Protein AF-A0A0Q4S4M6-F1 (afdb_monomer_lite)

Foldseek 3Di:
DDDDDDDDDDDDDDDDDDDDDDDDDDDDDPPDPDPDPPPPPQPDQDDQPLAADPVNLVCCVVQADDDDDDPPDDDDPPDDALDQAEDPAFDADPVRFFKKKWAFDQVSLCVRCVVSCVVRVHPAASQSSVSSNLNNVLRWRWDCVQDDNRGRITMIGDHPVSSSVCSVPVVGTPIYGHHDADLLDGPDDDPPDDGDPVSPPDD

Radius of gyration: 27.26 Å; chains: 1; bounding box: 54×72×92 Å

Structure (mmCIF, N/CA/C/O backbone):
data_AF-A0A0Q4S4M6-F1
#
_entry.id   AF-A0A0Q4S4M6-F1
#
loop_
_atom_site.group_PDB
_atom_site.id
_atom_site.type_symbol
_atom_site.label_atom_id
_atom_site.label_alt_id
_atom_site.label_comp_id
_atom_site.label_asym_id
_atom_site.label_entity_id
_atom_site.label_seq_id
_atom_site.pdbx_PDB_ins_code
_atom_site.Cartn_x
_atom_site.Cartn_y
_atom_si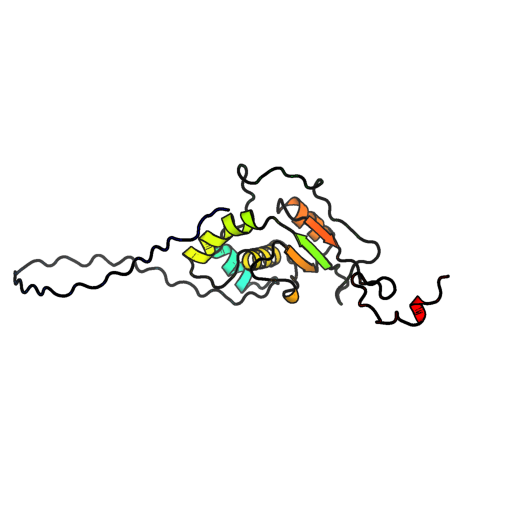te.Cartn_z
_atom_site.occupancy
_atom_site.B_iso_or_equiv
_atom_site.auth_seq_id
_atom_site.auth_comp_id
_atom_site.auth_asym_id
_atom_site.auth_atom_id
_atom_site.pdbx_PDB_model_num
ATOM 1 N N . MET A 1 1 ? -5.609 59.774 -14.014 1.00 37.16 1 MET A N 1
ATOM 2 C CA . MET A 1 1 ? -7.004 59.645 -13.548 1.00 37.16 1 MET A CA 1
ATOM 3 C C . MET A 1 1 ? -7.149 58.314 -12.835 1.00 37.16 1 MET A C 1
ATOM 5 O O . MET A 1 1 ? -6.805 57.323 -13.457 1.00 37.16 1 MET A O 1
ATOM 9 N N . LYS A 1 2 ? -7.667 58.364 -11.598 1.00 37.41 2 LYS A N 1
ATOM 10 C CA . L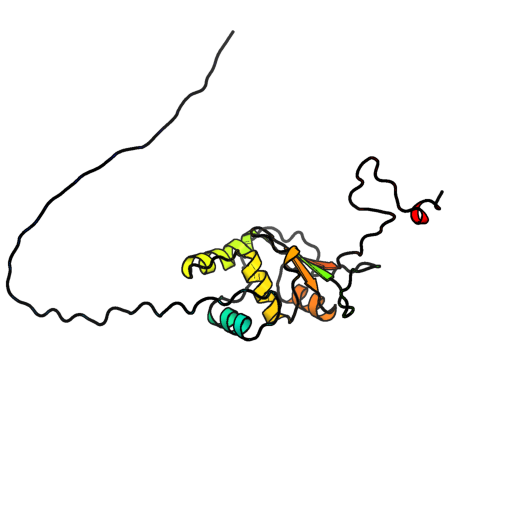YS A 1 2 ? -8.462 57.358 -10.864 1.00 37.41 2 LYS A CA 1
ATOM 11 C C . LYS A 1 2 ? -7.806 55.996 -10.552 1.00 37.41 2 LYS A C 1
ATOM 13 O O . LYS A 1 2 ? -7.411 55.286 -11.461 1.00 37.41 2 LYS A O 1
ATOM 18 N N . ASP A 1 3 ? -7.524 55.669 -9.281 1.00 39.97 3 ASP A N 1
ATOM 19 C CA . ASP A 1 3 ? -8.472 55.327 -8.180 1.00 39.97 3 ASP A CA 1
ATOM 20 C C . ASP A 1 3 ? -9.229 54.009 -8.483 1.00 39.97 3 ASP A C 1
ATOM 22 O O . ASP A 1 3 ? -9.703 53.857 -9.600 1.00 39.97 3 ASP A O 1
ATOM 26 N N . ASN A 1 4 ? -9.488 53.035 -7.596 1.00 37.34 4 ASN A N 1
ATOM 27 C CA . ASN A 1 4 ? -9.103 52.733 -6.200 1.00 37.34 4 ASN A CA 1
ATOM 28 C C . ASN A 1 4 ? -9.513 51.247 -5.906 1.00 37.34 4 ASN A C 1
ATOM 30 O O . ASN A 1 4 ? -10.211 50.664 -6.729 1.00 37.34 4 ASN A O 1
ATOM 34 N N . ILE A 1 5 ? -9.171 50.522 -4.824 1.00 45.53 5 ILE A N 1
ATOM 35 C CA . ILE A 1 5 ? -8.525 50.821 -3.526 1.00 45.53 5 ILE A CA 1
ATOM 36 C C . ILE A 1 5 ? -7.820 49.550 -2.955 1.00 45.53 5 ILE A C 1
ATOM 38 O O . ILE A 1 5 ? -7.957 48.460 -3.505 1.00 45.53 5 ILE A O 1
ATOM 42 N N . ARG A 1 6 ? -7.144 49.646 -1.796 1.00 43.62 6 ARG A N 1
ATOM 43 C CA . ARG A 1 6 ? -6.900 48.529 -0.842 1.00 43.62 6 ARG A CA 1
ATOM 44 C C . ARG A 1 6 ? -7.448 48.931 0.534 1.00 43.62 6 ARG A C 1
ATOM 46 O O . ARG A 1 6 ? -7.124 50.049 0.932 1.00 43.62 6 ARG A O 1
ATOM 53 N N . ARG A 1 7 ? -8.133 48.043 1.287 1.00 48.31 7 ARG A N 1
ATOM 54 C CA . ARG A 1 7 ? -8.136 47.962 2.782 1.00 48.31 7 ARG A CA 1
ATOM 55 C C . ARG A 1 7 ? -9.131 46.927 3.352 1.00 48.31 7 ARG A C 1
ATOM 57 O O . ARG A 1 7 ? -9.928 46.380 2.605 1.00 48.31 7 ARG A O 1
ATOM 64 N N . HIS A 1 8 ? -9.047 46.752 4.683 1.00 42.38 8 HIS A N 1
ATOM 65 C CA . HIS A 1 8 ? -9.795 45.847 5.583 1.00 42.38 8 HIS A CA 1
ATOM 66 C C . HIS A 1 8 ? -9.221 44.416 5.559 1.00 42.38 8 HIS A C 1
ATOM 68 O O . HIS A 1 8 ? -9.390 43.701 4.585 1.00 42.38 8 HIS A O 1
ATOM 74 N N . VAL A 1 9 ? -8.407 43.950 6.519 1.00 44.41 9 VAL A N 1
ATOM 75 C CA . VAL A 1 9 ? -8.274 44.239 7.968 1.00 44.41 9 VAL A CA 1
ATOM 76 C C . VAL A 1 9 ? -9.558 43.974 8.747 1.00 44.41 9 VAL A C 1
ATOM 78 O O . VAL A 1 9 ? -10.426 44.839 8.812 1.00 44.41 9 VAL A O 1
ATOM 81 N N . LEU A 1 10 ? -9.588 42.835 9.440 1.00 38.72 10 LEU A N 1
ATOM 82 C CA . LEU A 1 10 ? -10.216 42.736 10.751 1.00 38.72 10 LEU A CA 1
ATOM 83 C C . LEU A 1 10 ? -9.378 41.805 11.637 1.00 38.72 10 LEU A C 1
ATOM 85 O O . LEU A 1 10 ? -9.250 40.615 11.362 1.00 38.72 10 LEU A O 1
ATOM 89 N N . ALA A 1 11 ? -8.773 42.373 12.676 1.00 42.44 11 ALA A N 1
ATOM 90 C CA . ALA A 1 11 ? -8.242 41.610 13.796 1.00 42.44 11 ALA A CA 1
ATOM 91 C C . ALA A 1 11 ? -9.369 41.414 14.815 1.00 42.44 11 ALA A C 1
ATOM 93 O O . ALA A 1 11 ? -10.178 42.322 15.004 1.00 42.44 11 ALA A O 1
ATOM 94 N N . CYS A 1 12 ? -9.389 40.278 15.509 1.00 32.19 12 CYS A N 1
ATOM 95 C CA . CYS A 1 12 ? -10.232 40.104 16.685 1.00 32.19 12 CYS A CA 1
ATOM 96 C C . CYS A 1 12 ? -9.374 39.542 17.820 1.00 32.19 12 CYS A C 1
ATOM 98 O O . CYS A 1 12 ? -9.009 38.369 17.817 1.00 32.19 12 CYS A O 1
ATOM 100 N N . ALA A 1 13 ? -9.013 40.417 18.757 1.00 45.44 13 ALA A N 1
ATOM 101 C CA . ALA A 1 13 ? -8.285 40.084 19.970 1.00 45.44 13 ALA A CA 1
ATOM 102 C C . ALA A 1 13 ? -8.943 40.814 21.147 1.00 45.44 13 ALA A C 1
ATOM 104 O O . ALA A 1 13 ? -8.903 42.039 21.206 1.00 45.44 13 ALA A O 1
ATOM 105 N N . THR A 1 14 ? -9.529 40.048 22.066 1.00 47.06 14 THR A N 1
ATOM 106 C CA . THR A 1 14 ? -10.055 40.480 23.373 1.00 47.06 14 THR A CA 1
ATOM 107 C C . THR A 1 14 ? -10.089 39.227 24.262 1.00 47.06 14 THR A C 1
ATOM 109 O O . THR A 1 14 ? -10.807 38.280 23.968 1.00 47.06 14 THR A O 1
ATOM 112 N N . THR A 1 15 ? -9.115 39.000 25.147 1.00 43.09 15 THR A N 1
ATOM 113 C CA . THR A 1 15 ? -8.966 39.544 26.518 1.00 43.09 15 THR A CA 1
ATOM 114 C C . THR A 1 15 ? -10.008 39.070 27.538 1.00 43.09 15 THR A C 1
ATOM 116 O O . THR A 1 15 ? -11.119 39.583 27.583 1.00 43.09 15 THR A O 1
ATOM 119 N N . LEU A 1 16 ? -9.534 38.202 28.440 1.00 41.03 16 LEU A N 1
ATOM 120 C CA . LEU A 1 16 ? -9.519 38.407 29.897 1.00 41.03 16 LEU A CA 1
ATOM 121 C C . LEU A 1 16 ? -10.852 38.670 30.638 1.00 41.03 16 LEU A C 1
ATOM 123 O O . LEU A 1 16 ? -11.438 39.742 30.537 1.00 41.03 16 LEU A O 1
ATOM 127 N N . SER A 1 17 ? -11.203 37.770 31.563 1.00 44.03 17 SER A N 1
ATOM 128 C CA . SER A 1 17 ? -11.813 38.124 32.859 1.00 44.03 17 SER A CA 1
ATOM 129 C C . SER A 1 17 ? -11.520 37.053 33.916 1.00 44.03 17 SER A C 1
ATOM 131 O O . SER A 1 17 ? -11.164 35.923 33.585 1.00 44.03 17 SER A O 1
ATOM 133 N N . VAL A 1 18 ? -11.569 37.456 35.187 1.00 47.00 18 VAL A N 1
ATOM 134 C CA . VAL A 1 18 ? -10.888 36.819 36.325 1.00 47.00 18 VAL A CA 1
ATOM 135 C C . VAL A 1 18 ? -11.827 36.774 37.539 1.00 47.00 18 VAL A C 1
ATOM 137 O O . VAL A 1 18 ? -12.519 37.752 37.787 1.00 47.00 18 VAL A O 1
ATOM 140 N N . VAL A 1 19 ? -11.750 35.683 38.320 1.00 45.62 19 VAL A N 1
ATOM 141 C CA . VAL A 1 19 ? -12.270 35.512 39.701 1.00 45.62 19 VAL A CA 1
ATOM 142 C C . VAL A 1 19 ? -13.792 35.564 39.917 1.00 45.62 19 VAL A C 1
ATOM 144 O O . VAL A 1 19 ? -14.448 36.571 39.686 1.00 45.62 19 VAL A O 1
ATOM 147 N N . LEU A 1 20 ? -14.303 34.523 40.586 1.00 46.53 20 LEU A N 1
ATOM 148 C CA . LEU A 1 20 ? -15.084 34.701 41.817 1.00 46.53 20 LEU A CA 1
ATOM 149 C C . LEU A 1 20 ? -15.014 33.441 42.689 1.00 46.53 20 LEU A C 1
ATOM 151 O O . LEU A 1 20 ? -15.307 32.337 42.240 1.00 46.53 20 LEU A O 1
ATOM 155 N N . ALA A 1 21 ? -14.581 33.618 43.938 1.00 51.00 21 ALA A N 1
ATOM 156 C CA . ALA A 1 21 ? -14.594 32.571 44.951 1.00 51.00 21 ALA A CA 1
ATOM 157 C C . ALA A 1 21 ? -15.990 32.475 45.582 1.00 51.00 21 ALA A C 1
ATOM 159 O O . ALA A 1 21 ? -16.607 33.499 45.875 1.00 51.00 21 ALA A O 1
ATOM 160 N N . GLY A 1 22 ? -16.453 31.253 45.842 1.00 38.31 22 GLY A N 1
ATOM 161 C CA . GLY A 1 22 ? -17.685 30.986 46.577 1.00 38.31 22 GLY A CA 1
ATOM 162 C C . GLY A 1 22 ? -17.438 29.987 47.701 1.00 38.31 22 GLY A C 1
ATOM 163 O O . GLY A 1 22 ? -17.442 28.784 47.463 1.00 38.31 22 GLY A O 1
ATOM 164 N N . CYS A 1 23 ? -17.254 30.477 48.929 1.00 56.56 23 CYS A N 1
ATOM 165 C CA . CYS A 1 23 ? -17.456 29.643 50.112 1.00 56.56 23 CYS A CA 1
ATOM 166 C C . CYS A 1 23 ? -18.962 29.445 50.314 1.00 56.56 23 CYS A C 1
ATOM 168 O O . CYS A 1 23 ? -19.676 30.408 50.581 1.00 56.56 23 CYS A O 1
ATOM 170 N N . GLY A 1 24 ? -19.427 28.201 50.228 1.00 44.00 24 GLY A N 1
ATOM 171 C CA . GLY A 1 24 ? -20.792 27.807 50.566 1.00 44.00 24 GLY A CA 1
ATOM 172 C C . GLY A 1 24 ? -20.768 26.458 51.271 1.00 44.00 24 GLY A C 1
ATOM 173 O O . GLY A 1 24 ? -20.587 25.432 50.625 1.00 44.00 24 GLY A O 1
ATOM 174 N N . GLY A 1 25 ? -20.896 26.464 52.598 1.00 43.00 25 GLY A N 1
ATOM 175 C CA . GLY A 1 25 ? -21.020 25.238 53.385 1.00 43.00 25 GLY A CA 1
ATOM 176 C C . GLY A 1 25 ? -22.461 24.726 53.393 1.00 43.00 25 GLY A C 1
ATOM 177 O O . GLY A 1 25 ? -23.397 25.517 53.485 1.00 43.00 25 GLY A O 1
ATOM 178 N N . GLY A 1 26 ? -22.631 23.407 53.343 1.00 37.88 26 GLY A N 1
ATOM 179 C CA . GLY A 1 26 ? -23.921 22.730 53.458 1.00 37.88 26 GLY A CA 1
ATOM 180 C C . GLY A 1 26 ? -23.704 21.241 53.715 1.00 37.88 26 GLY A C 1
ATOM 181 O O . GLY A 1 26 ? -22.982 20.587 52.967 1.00 37.88 26 GLY A O 1
ATOM 182 N N . ASN A 1 27 ? -24.270 20.723 54.805 1.00 48.66 27 ASN A N 1
ATOM 183 C CA . ASN A 1 27 ? -24.095 19.329 55.216 1.00 48.66 27 ASN A CA 1
ATOM 184 C C . ASN A 1 27 ? -24.986 18.382 54.403 1.00 48.66 27 ASN A C 1
ATOM 186 O O . ASN A 1 27 ? -26.147 18.701 54.172 1.00 48.66 27 ASN A O 1
ATOM 190 N N . GLY A 1 28 ? -24.477 17.172 54.154 1.00 45.12 28 GLY A N 1
ATOM 191 C CA . GLY A 1 28 ? -25.290 15.984 53.880 1.00 45.12 28 GLY A CA 1
ATOM 192 C C . GLY A 1 28 ? -25.799 15.843 52.447 1.00 45.12 28 GLY A C 1
ATOM 193 O O . GLY A 1 28 ? -26.855 16.356 52.111 1.00 45.12 28 GLY A O 1
ATOM 194 N N . ASP A 1 29 ? -25.096 15.052 51.639 1.00 41.88 29 ASP A N 1
ATOM 195 C CA . ASP A 1 29 ? -25.584 13.702 51.326 1.00 41.88 29 ASP A CA 1
ATOM 196 C C . ASP A 1 29 ? -24.489 12.867 50.646 1.00 41.88 29 ASP A C 1
ATOM 198 O O . ASP A 1 29 ? -23.688 13.372 49.856 1.00 41.88 29 ASP A O 1
ATOM 202 N N . THR A 1 30 ? -24.433 11.570 50.955 1.00 48.75 30 THR A N 1
ATOM 203 C CA . THR A 1 30 ? -23.519 10.617 50.304 1.00 48.75 30 THR A CA 1
ATOM 204 C C . THR A 1 30 ? -24.017 10.266 48.902 1.00 48.75 30 THR A C 1
ATOM 206 O O . THR A 1 30 ? -24.566 9.188 48.670 1.00 48.75 30 THR A O 1
ATOM 209 N N . ALA A 1 31 ? -23.817 11.183 47.953 1.00 45.38 31 ALA A N 1
ATOM 210 C CA . ALA A 1 31 ? -23.994 10.910 46.533 1.00 45.38 31 ALA A CA 1
ATOM 211 C C . ALA A 1 31 ? -22.891 9.953 46.055 1.00 45.38 31 ALA A C 1
ATOM 213 O O . ALA A 1 31 ? -21.744 10.337 45.843 1.00 45.38 31 ALA A O 1
ATOM 214 N N . GLN A 1 32 ? -23.265 8.684 45.927 1.00 44.16 32 GLN A N 1
ATOM 215 C CA . GLN A 1 32 ? -22.419 7.588 45.475 1.00 44.16 32 GLN A CA 1
ATOM 216 C C . GLN A 1 32 ? -21.792 7.903 44.106 1.00 44.16 32 GLN A C 1
ATOM 218 O O . GLN A 1 32 ? -22.515 8.031 43.115 1.00 44.16 32 GLN A O 1
ATOM 223 N N . GLU A 1 33 ? -20.458 7.985 44.038 1.00 41.12 33 GLU A N 1
ATOM 224 C CA . GLU A 1 33 ? -19.724 7.989 42.768 1.00 41.12 33 GLU A CA 1
ATOM 225 C C . GLU A 1 33 ? -20.074 6.710 41.999 1.00 41.12 33 GLU A C 1
ATOM 227 O O . GLU A 1 33 ? -19.600 5.613 42.306 1.00 41.12 33 GLU A O 1
ATOM 232 N N . GLY A 1 34 ? -20.940 6.844 40.991 1.00 45.91 34 GLY A N 1
ATOM 233 C CA . GLY A 1 34 ? -21.095 5.813 39.977 1.00 45.91 34 GLY A CA 1
ATOM 234 C C . GLY A 1 34 ? -19.740 5.606 39.296 1.00 45.91 34 GLY A C 1
ATOM 235 O O . GLY A 1 34 ? -19.047 6.598 39.055 1.00 45.91 34 GLY A O 1
ATOM 236 N N . PRO A 1 35 ? -19.335 4.358 38.995 1.00 46.94 35 PRO A N 1
ATOM 237 C CA . PRO A 1 35 ? -18.031 4.097 38.408 1.00 46.94 35 PRO A CA 1
ATOM 238 C C . PRO A 1 35 ? -17.913 4.893 37.112 1.00 46.94 35 PRO A C 1
ATOM 240 O O . PRO A 1 35 ? -18.639 4.633 36.148 1.00 46.94 35 PRO A O 1
ATOM 243 N N . GLY A 1 36 ? -17.017 5.884 37.112 1.00 44.47 36 GLY A N 1
ATOM 244 C CA . GLY A 1 36 ? -16.720 6.663 35.922 1.00 44.47 36 GLY A CA 1
ATOM 245 C C . GLY A 1 36 ? -16.415 5.694 34.790 1.00 44.47 36 GLY A C 1
ATOM 246 O O . GLY A 1 36 ? -15.637 4.757 34.984 1.00 44.47 36 GLY A O 1
ATOM 247 N N . ALA A 1 37 ? -17.067 5.881 33.641 1.00 46.88 37 ALA A N 1
ATOM 248 C CA . ALA A 1 37 ? -16.853 5.046 32.471 1.00 46.88 37 ALA A CA 1
ATOM 249 C C . ALA A 1 37 ? -15.388 5.193 32.049 1.00 46.88 37 ALA A C 1
ATOM 251 O O . ALA A 1 37 ? -15.024 6.138 31.348 1.00 46.88 37 ALA A O 1
ATOM 252 N N . GLY A 1 38 ? -14.544 4.292 32.559 1.00 40.34 38 GLY A N 1
ATOM 253 C CA . GLY A 1 38 ? -13.114 4.317 32.331 1.00 40.34 38 GLY A CA 1
ATOM 254 C C . GLY A 1 38 ? -12.896 4.250 30.836 1.00 40.34 38 GLY A C 1
ATOM 255 O O . GLY A 1 38 ? -13.243 3.243 30.217 1.00 40.34 38 GLY A O 1
ATOM 256 N N . VAL A 1 39 ? -12.372 5.336 30.263 1.00 51.53 39 VAL A N 1
ATOM 257 C CA . VAL A 1 39 ? -11.995 5.372 28.851 1.00 51.53 39 VAL A CA 1
ATOM 258 C C . VAL A 1 39 ? -11.076 4.171 28.643 1.00 51.53 39 VAL A C 1
ATOM 260 O O . VAL A 1 39 ? -10.030 4.117 29.300 1.00 51.53 39 VAL A O 1
ATOM 263 N N . PRO A 1 40 ? -11.472 3.170 27.831 1.00 54.50 40 PRO A N 1
ATOM 264 C CA . PRO A 1 40 ? -10.689 1.955 27.704 1.00 54.50 40 PRO A CA 1
ATOM 265 C C . PRO A 1 40 ? -9.287 2.353 27.234 1.00 54.50 40 PRO A C 1
ATOM 267 O O . PRO A 1 40 ? -9.178 3.195 26.335 1.00 54.50 40 PRO A O 1
ATOM 270 N N . PRO A 1 41 ? -8.219 1.818 27.854 1.00 56.28 41 PRO A N 1
ATOM 271 C CA . PRO A 1 41 ? -6.865 2.244 27.544 1.00 56.28 41 PRO A CA 1
ATOM 272 C C . PRO A 1 41 ? -6.618 2.063 26.047 1.00 56.28 41 PRO A C 1
ATOM 274 O O . PRO A 1 41 ? -6.778 0.962 25.517 1.00 56.28 41 PRO A O 1
ATOM 277 N N . LEU A 1 42 ? -6.258 3.155 25.365 1.00 62.72 42 LEU A N 1
ATOM 278 C CA . LEU A 1 42 ? -5.910 3.114 23.950 1.00 62.72 42 LEU A CA 1
ATOM 279 C C . LEU A 1 42 ? -4.731 2.156 23.776 1.00 62.72 42 LEU A C 1
ATOM 281 O O . LEU A 1 42 ? -3.615 2.454 24.202 1.00 62.72 42 LEU A O 1
ATOM 285 N N . VAL A 1 43 ? -4.992 1.004 23.155 1.00 72.50 43 VAL A N 1
ATOM 286 C CA . VAL A 1 43 ? -3.948 0.051 22.777 1.00 72.50 43 VAL A CA 1
ATOM 287 C C . VAL A 1 43 ? -2.995 0.786 21.832 1.00 72.50 43 VAL A C 1
ATOM 289 O O . VAL A 1 43 ? -3.443 1.224 20.765 1.00 72.50 43 VAL A O 1
ATOM 292 N N . PRO A 1 44 ? -1.712 0.964 22.201 1.00 82.56 44 PRO A N 1
ATOM 293 C CA . PRO A 1 44 ? -0.792 1.769 21.415 1.00 82.56 44 PRO A CA 1
ATOM 294 C C . PRO A 1 44 ? -0.657 1.177 20.013 1.00 82.56 44 PRO A C 1
ATOM 296 O O . PRO A 1 44 ? -0.475 -0.031 19.848 1.00 82.56 44 PRO A O 1
ATOM 299 N N . MET A 1 45 ? -0.770 2.037 19.002 1.00 85.50 45 MET A N 1
ATOM 300 C CA . MET A 1 45 ? -0.637 1.625 17.612 1.00 85.50 45 MET A CA 1
ATOM 301 C C . MET A 1 45 ? 0.791 1.108 17.358 1.00 85.50 45 MET A C 1
ATOM 303 O O . MET A 1 45 ? 1.749 1.821 17.674 1.00 85.50 45 MET A O 1
ATOM 307 N N . PRO A 1 46 ? 0.967 -0.096 16.784 1.00 90.44 46 PRO A N 1
ATOM 308 C CA . PRO A 1 46 ? 2.284 -0.586 16.406 1.00 90.44 46 PRO A CA 1
ATOM 309 C C . PRO A 1 46 ? 2.857 0.245 15.250 1.00 90.44 46 PRO A C 1
ATOM 311 O O . PRO A 1 46 ? 2.122 0.827 14.448 1.00 90.44 46 PRO A O 1
ATOM 314 N N . ALA A 1 47 ? 4.185 0.290 15.142 1.00 91.12 47 ALA A N 1
ATOM 315 C CA . ALA A 1 47 ? 4.842 0.949 14.018 1.00 91.12 47 ALA A CA 1
ATOM 316 C C . ALA A 1 47 ? 4.431 0.283 12.693 1.00 91.12 47 ALA A C 1
ATOM 318 O O . ALA A 1 47 ? 4.457 -0.942 12.580 1.00 91.12 47 ALA A O 1
ATOM 319 N N . LEU A 1 48 ? 4.062 1.086 11.691 1.00 91.62 48 LEU A N 1
ATOM 320 C CA . LEU A 1 48 ? 3.693 0.563 10.376 1.00 91.62 48 LEU A CA 1
ATOM 321 C C . LEU A 1 48 ? 4.908 -0.044 9.671 1.00 91.62 48 LEU A C 1
ATOM 323 O O . LEU A 1 48 ? 5.950 0.599 9.546 1.00 91.62 48 LEU A O 1
ATOM 327 N N . THR A 1 49 ? 4.747 -1.275 9.192 1.00 93.25 49 THR A N 1
ATOM 328 C CA . THR A 1 49 ? 5.794 -2.065 8.526 1.00 93.25 49 THR A CA 1
ATOM 329 C C . THR A 1 49 ? 5.610 -2.140 7.014 1.00 93.25 49 THR A C 1
ATOM 331 O O . THR A 1 49 ? 6.501 -2.637 6.325 1.00 93.25 49 THR A O 1
ATOM 334 N N . TYR A 1 50 ? 4.462 -1.686 6.492 1.00 93.19 50 TYR A N 1
ATOM 335 C CA . TYR A 1 50 ? 4.127 -1.638 5.060 1.00 93.19 50 TYR A CA 1
ATOM 336 C C . TYR A 1 50 ? 4.289 -2.990 4.335 1.00 93.19 50 TYR A C 1
ATOM 338 O O . TYR A 1 50 ? 4.501 -3.083 3.127 1.00 93.19 50 TYR A O 1
ATOM 346 N N . SER A 1 51 ? 4.159 -4.055 5.118 1.00 91.50 51 SER A N 1
ATOM 347 C CA . SER A 1 51 ? 4.267 -5.463 4.760 1.00 91.50 51 SER A CA 1
ATOM 348 C C . SER A 1 51 ? 3.324 -6.264 5.668 1.00 91.50 51 SER A C 1
ATOM 350 O O . SER A 1 51 ? 2.676 -5.698 6.556 1.00 91.50 51 SER A O 1
ATOM 352 N N . GLN A 1 52 ? 3.207 -7.572 5.440 1.00 90.56 52 GLN A N 1
ATOM 353 C CA . GLN A 1 52 ? 2.266 -8.433 6.159 1.00 90.56 52 GLN A CA 1
ATOM 354 C C . GLN A 1 52 ? 2.794 -8.854 7.549 1.00 90.56 52 GLN A C 1
ATOM 356 O O . GLN A 1 52 ? 3.005 -10.034 7.822 1.00 90.56 52 GLN A O 1
ATOM 361 N N . ASP A 1 53 ? 3.021 -7.879 8.432 1.00 94.62 53 ASP A N 1
ATOM 362 C CA . ASP A 1 53 ? 3.332 -8.136 9.842 1.00 94.62 53 ASP A CA 1
ATOM 363 C C . ASP A 1 53 ? 2.068 -8.553 10.611 1.00 94.62 53 ASP A C 1
ATOM 365 O O . ASP A 1 53 ? 1.062 -7.843 10.614 1.00 94.62 53 ASP A O 1
ATOM 369 N N . ALA A 1 54 ? 2.116 -9.701 11.287 1.00 93.88 54 ALA A N 1
ATOM 370 C CA . ALA A 1 54 ? 0.946 -10.276 11.944 1.00 93.88 54 ALA A CA 1
ATOM 371 C C . ALA A 1 54 ? 0.380 -9.398 13.078 1.00 93.88 54 ALA A C 1
ATOM 373 O O . ALA A 1 54 ? -0.839 -9.338 13.243 1.00 93.88 54 ALA A O 1
ATOM 374 N N . ALA A 1 55 ? 1.230 -8.700 13.839 1.00 93.69 55 ALA A N 1
ATOM 375 C CA . ALA A 1 55 ? 0.793 -7.851 14.945 1.00 93.69 55 ALA A CA 1
ATOM 376 C C . ALA A 1 55 ? 0.188 -6.537 14.431 1.00 93.69 55 ALA A C 1
ATOM 378 O O . ALA A 1 55 ? -0.880 -6.130 14.894 1.00 93.69 55 ALA A O 1
ATOM 379 N N . VAL A 1 56 ? 0.813 -5.912 13.427 1.00 95.06 56 VAL A N 1
ATOM 380 C CA . VAL A 1 56 ? 0.265 -4.724 12.755 1.00 95.06 56 VAL A CA 1
ATOM 381 C C . VAL A 1 56 ? -1.063 -5.055 12.078 1.00 95.06 56 VAL A C 1
ATOM 383 O O . VAL A 1 56 ? -2.030 -4.317 12.244 1.00 95.06 56 VAL A O 1
ATOM 386 N N . CYS A 1 57 ? -1.158 -6.182 11.370 1.00 95.38 57 CYS A N 1
ATOM 387 C CA . CYS A 1 57 ? -2.385 -6.570 10.681 1.00 95.38 57 CYS A CA 1
ATOM 388 C C . CYS A 1 57 ? -3.520 -6.948 11.642 1.00 95.38 57 CYS A C 1
ATOM 390 O O . CYS A 1 57 ? -4.659 -6.540 11.412 1.00 95.38 57 CYS A O 1
ATOM 392 N N . ALA A 1 58 ? -3.229 -7.638 12.750 1.00 94.81 58 ALA A N 1
ATOM 393 C CA . ALA A 1 58 ? -4.217 -7.875 13.802 1.00 94.81 58 ALA A CA 1
ATOM 394 C C . ALA A 1 58 ? -4.697 -6.559 14.440 1.00 94.81 58 ALA A C 1
ATOM 396 O O . ALA A 1 58 ? -5.898 -6.381 14.650 1.00 94.81 58 ALA A O 1
ATOM 397 N N . TRP A 1 59 ? -3.789 -5.606 14.692 1.00 94.25 59 TRP A N 1
ATOM 398 C CA . TRP A 1 59 ? -4.164 -4.285 15.200 1.00 94.25 59 TRP A CA 1
ATOM 399 C C . TRP A 1 59 ? -5.038 -3.519 14.202 1.00 94.25 59 TRP A C 1
ATOM 401 O O . TRP A 1 59 ? -6.071 -2.991 14.610 1.00 94.25 59 TRP A O 1
ATOM 411 N N . MET A 1 60 ? -4.678 -3.505 12.912 1.00 93.62 60 MET A N 1
ATOM 412 C CA . MET A 1 60 ? -5.460 -2.857 11.850 1.00 93.62 60 MET A CA 1
ATOM 413 C C . MET A 1 60 ? -6.883 -3.417 11.798 1.00 93.62 60 MET A C 1
ATOM 415 O O . MET A 1 60 ? -7.826 -2.642 11.879 1.00 93.62 60 MET A O 1
ATOM 419 N N . VAL A 1 61 ? -7.053 -4.744 11.760 1.00 93.31 61 VAL A N 1
ATOM 420 C CA . VAL A 1 61 ? -8.381 -5.391 11.736 1.00 93.31 61 VAL A CA 1
ATOM 421 C C . VAL A 1 61 ? -9.206 -5.079 12.993 1.00 93.31 61 VAL A C 1
ATOM 423 O O . VAL A 1 61 ? -10.420 -4.914 12.903 1.00 93.31 61 VAL A O 1
ATOM 426 N N . ALA A 1 62 ? -8.571 -4.980 14.163 1.00 92.88 62 ALA A N 1
ATOM 427 C CA . ALA A 1 62 ? -9.266 -4.696 15.419 1.00 92.88 62 ALA A CA 1
ATOM 428 C C . ALA A 1 62 ? -9.603 -3.204 15.633 1.00 92.88 62 ALA A C 1
ATOM 430 O O . ALA A 1 62 ? -10.529 -2.895 16.384 1.00 92.88 62 ALA A O 1
ATOM 431 N N . HIS A 1 63 ? -8.867 -2.274 15.011 1.00 91.19 63 HIS A N 1
ATOM 432 C CA . HIS A 1 63 ? -8.952 -0.842 15.332 1.00 91.19 63 HIS A CA 1
ATOM 433 C C . HIS A 1 63 ? -9.283 0.075 14.153 1.00 91.19 63 HIS A C 1
ATOM 435 O O . HIS A 1 63 ? -9.743 1.189 14.410 1.00 91.19 63 HIS A O 1
ATOM 441 N N . VAL A 1 64 ? -9.082 -0.341 12.904 1.00 90.88 64 VAL A N 1
ATOM 442 C CA . VAL A 1 64 ? -9.370 0.444 11.695 1.00 90.88 64 VAL A CA 1
ATOM 443 C C . VAL A 1 64 ? -10.529 -0.218 10.957 1.00 90.88 64 VAL A C 1
ATOM 445 O O . VAL A 1 64 ? -10.515 -1.418 10.704 1.00 90.88 64 VAL A O 1
ATOM 448 N N . GLN A 1 65 ? -11.557 0.562 10.628 1.00 90.81 65 GLN A N 1
ATOM 449 C CA . GLN A 1 65 ? -12.677 0.082 9.826 1.00 90.81 65 GLN A CA 1
ATOM 450 C C . GLN A 1 65 ? -12.180 -0.220 8.407 1.00 90.81 65 GLN A C 1
ATOM 452 O O . GLN A 1 65 ? -11.627 0.697 7.781 1.00 90.81 65 GLN A O 1
ATOM 457 N N . PRO A 1 66 ? -12.385 -1.451 7.895 1.00 87.00 66 PRO A N 1
ATOM 458 C CA . PRO A 1 66 ? -11.965 -1.826 6.554 1.00 87.00 66 PRO A CA 1
ATOM 459 C C . PRO A 1 66 ? -12.501 -0.869 5.499 1.00 87.00 66 PRO A C 1
ATOM 461 O O . PRO A 1 66 ? -13.615 -0.344 5.610 1.00 87.00 66 PRO A O 1
ATOM 464 N N . PHE A 1 67 ? -11.710 -0.643 4.462 1.00 83.94 67 PHE A N 1
ATOM 465 C CA . PHE A 1 67 ? -12.082 0.242 3.382 1.00 83.94 67 PHE A CA 1
ATOM 466 C C . PHE A 1 67 ? -13.227 -0.335 2.553 1.00 83.94 67 PHE A C 1
ATOM 468 O O . PHE A 1 67 ? -13.164 -1.455 2.045 1.00 83.94 67 PHE A O 1
ATOM 475 N N . ALA A 1 68 ? -14.273 0.470 2.390 1.00 78.62 68 ALA A N 1
ATOM 476 C CA . ALA A 1 68 ? -15.405 0.176 1.530 1.00 78.62 68 ALA A CA 1
ATOM 477 C C . ALA A 1 68 ? -15.699 1.396 0.657 1.00 78.62 68 ALA A C 1
ATOM 479 O O . ALA A 1 68 ? -15.754 2.529 1.139 1.00 78.62 68 ALA A O 1
ATOM 480 N N . TRP A 1 69 ? -15.896 1.165 -0.639 1.00 71.31 69 TRP A N 1
ATOM 481 C CA . TRP A 1 69 ? -16.161 2.245 -1.583 1.00 71.31 69 TRP A CA 1
ATOM 482 C C . TRP A 1 69 ? -17.557 2.850 -1.376 1.00 71.31 69 TRP A C 1
ATOM 484 O O . TRP A 1 69 ? -18.543 2.109 -1.372 1.00 71.31 69 TRP A O 1
ATOM 494 N N . PRO A 1 70 ? -17.681 4.184 -1.216 1.00 68.75 70 PRO A N 1
ATOM 495 C CA . PRO A 1 70 ? -18.970 4.820 -0.980 1.00 68.75 70 PRO A CA 1
ATOM 496 C C . PRO A 1 70 ? -19.852 4.746 -2.230 1.00 68.75 70 PRO A C 1
ATOM 498 O O . PRO A 1 70 ? -19.479 5.203 -3.308 1.00 68.75 70 PRO A O 1
ATOM 501 N N . VAL A 1 71 ? -21.066 4.220 -2.066 1.00 64.19 71 VAL A N 1
ATOM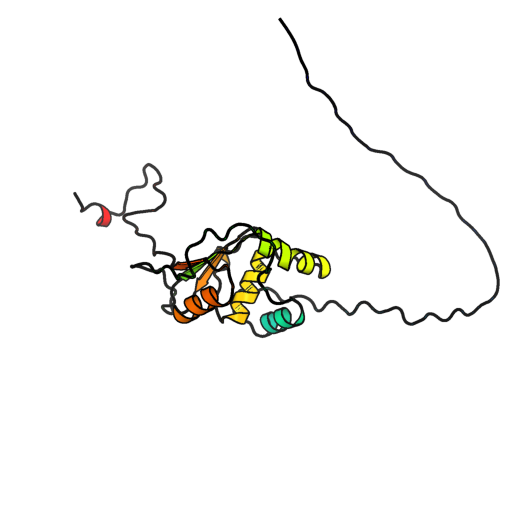 502 C CA . VAL A 1 71 ? -21.992 3.917 -3.176 1.00 64.19 71 VAL A CA 1
ATOM 503 C C . VAL A 1 71 ? -22.563 5.178 -3.854 1.00 64.19 71 VAL A C 1
ATOM 505 O O . VAL A 1 71 ? -23.070 5.101 -4.968 1.00 64.19 71 VAL A O 1
ATOM 508 N N . GLN A 1 72 ? -22.517 6.341 -3.190 1.00 55.34 72 GLN A N 1
ATOM 509 C CA . GLN A 1 72 ? -23.332 7.514 -3.553 1.00 55.34 72 GLN A CA 1
ATOM 510 C C . GLN A 1 72 ? -22.558 8.824 -3.792 1.00 55.34 72 GLN A C 1
ATOM 512 O O . GLN A 1 72 ? -23.162 9.783 -4.265 1.00 55.34 72 GLN A O 1
ATOM 517 N N . ALA A 1 73 ? -21.263 8.919 -3.457 1.00 53.28 73 ALA A N 1
ATOM 518 C CA . ALA A 1 73 ? -20.634 10.233 -3.253 1.00 53.28 73 ALA A CA 1
ATOM 519 C C . ALA A 1 73 ? -19.148 10.347 -3.654 1.00 53.28 73 ALA A C 1
ATOM 521 O O . ALA A 1 73 ? -18.320 10.646 -2.801 1.00 53.28 73 ALA A O 1
ATOM 522 N N . VAL A 1 74 ? -18.801 10.180 -4.943 1.00 51.75 74 VAL A N 1
ATOM 523 C CA . VAL A 1 74 ? -17.555 10.751 -5.527 1.00 51.75 74 VAL A CA 1
ATOM 524 C C . VAL A 1 74 ? -17.530 10.754 -7.065 1.00 51.75 74 VAL A C 1
ATOM 526 O O . VAL A 1 74 ? -16.983 9.853 -7.692 1.00 51.75 74 VAL A O 1
ATOM 529 N N . GLY A 1 75 ? -18.037 11.839 -7.663 1.00 50.31 75 GLY A N 1
ATOM 530 C CA . GLY A 1 75 ? -17.735 12.260 -9.043 1.00 50.31 75 GLY A CA 1
ATOM 531 C C . GLY A 1 75 ? -18.043 11.268 -10.186 1.00 50.31 75 GLY A C 1
ATOM 532 O O . GLY A 1 75 ? -18.545 10.166 -9.974 1.00 50.31 75 GLY A O 1
ATOM 533 N N . PRO A 1 76 ? -17.765 11.652 -11.445 1.00 44.88 76 PRO A N 1
ATOM 534 C CA . PRO A 1 76 ? -17.831 10.727 -12.569 1.00 44.88 76 PRO A CA 1
ATOM 535 C C . PRO A 1 76 ? -16.599 9.809 -12.591 1.00 44.88 76 PRO A C 1
ATOM 537 O O . PRO A 1 76 ? -15.457 10.270 -12.618 1.00 44.88 76 PRO A O 1
ATOM 540 N N . ARG A 1 77 ? -16.831 8.492 -12.645 1.00 53.91 77 ARG A N 1
ATOM 541 C CA . ARG A 1 77 ? -15.799 7.456 -12.823 1.00 53.91 77 ARG A CA 1
ATOM 542 C C . ARG A 1 77 ? -15.269 7.481 -14.265 1.00 53.91 77 ARG A C 1
ATOM 544 O O . ARG A 1 77 ? -15.661 6.664 -15.088 1.00 53.91 77 ARG A O 1
ATOM 551 N N . THR A 1 78 ? -14.386 8.427 -14.582 1.00 51.09 78 THR A N 1
ATOM 552 C CA . THR A 1 78 ? -13.814 8.625 -15.935 1.00 51.09 78 THR A CA 1
ATOM 553 C C . THR A 1 78 ? -12.694 7.643 -16.302 1.00 51.09 78 THR A C 1
ATOM 555 O O . THR A 1 78 ? -12.046 7.797 -17.335 1.00 51.09 78 THR A O 1
ATOM 558 N N . TRP A 1 79 ? -12.425 6.651 -15.453 1.00 49.50 79 TRP A N 1
ATOM 559 C CA . TRP A 1 79 ? -11.288 5.745 -15.584 1.00 49.50 79 TRP A CA 1
ATOM 560 C C . TRP A 1 79 ? -11.752 4.476 -16.306 1.00 49.50 79 TRP A C 1
ATOM 562 O O . TRP A 1 79 ? -12.807 3.928 -15.980 1.00 49.50 79 TRP A O 1
ATOM 572 N N . ALA A 1 80 ? -10.969 4.027 -17.292 1.00 48.22 80 ALA A N 1
ATOM 573 C CA . ALA A 1 80 ? -11.239 2.813 -18.064 1.00 48.22 80 ALA A CA 1
ATOM 574 C C . ALA A 1 80 ? -11.478 1.597 -17.139 1.00 48.22 80 ALA A C 1
ATOM 576 O O . ALA A 1 80 ? -10.932 1.565 -16.031 1.00 48.22 80 ALA A O 1
ATOM 577 N N . PRO A 1 81 ? -12.285 0.599 -17.559 1.00 50.31 81 PRO A N 1
ATOM 578 C CA . PRO A 1 81 ? -12.611 -0.549 -16.718 1.00 50.31 81 PRO A CA 1
ATOM 579 C C . PRO A 1 81 ? -11.352 -1.228 -16.178 1.00 50.31 81 PRO A C 1
ATOM 581 O O . PRO A 1 81 ? -10.350 -1.334 -16.886 1.00 50.31 81 PRO A O 1
ATOM 584 N N . VAL A 1 82 ? -11.460 -1.659 -14.917 1.00 58.62 82 VAL A N 1
ATOM 585 C CA . VAL A 1 82 ? -10.485 -2.382 -14.083 1.00 58.62 82 VAL A CA 1
ATOM 586 C C . VAL A 1 82 ? -9.410 -3.094 -14.914 1.00 58.62 82 VAL A C 1
ATOM 588 O O . VAL A 1 82 ? -9.571 -4.245 -15.314 1.00 58.62 82 VAL A O 1
ATOM 591 N N . SER A 1 83 ? -8.316 -2.386 -15.199 1.00 63.22 83 SER A N 1
ATOM 592 C CA . SER A 1 83 ? -7.240 -2.868 -16.063 1.00 63.22 83 SER A CA 1
ATOM 593 C C . SER A 1 83 ? -5.910 -2.744 -15.344 1.00 63.22 83 SER A C 1
ATOM 595 O O . SER A 1 83 ? -5.420 -1.650 -15.073 1.00 63.22 83 SER A O 1
ATOM 597 N N . VAL A 1 84 ? -5.310 -3.900 -15.061 1.00 82.56 84 VAL A N 1
ATOM 598 C CA . VAL A 1 84 ? -3.894 -3.982 -14.716 1.00 82.56 84 VAL A CA 1
ATOM 599 C C . VAL A 1 84 ? -3.111 -3.616 -15.976 1.00 82.56 84 VAL A C 1
ATOM 601 O O . VAL A 1 84 ? -3.046 -4.396 -16.923 1.00 82.56 84 VAL A O 1
ATOM 604 N N . GLN A 1 85 ? -2.542 -2.415 -16.009 1.00 86.06 85 GLN A N 1
ATOM 605 C CA . GLN A 1 85 ? -1.711 -1.963 -17.119 1.00 86.06 85 GLN A CA 1
ATOM 606 C C . GLN A 1 85 ? -0.324 -2.595 -16.996 1.00 86.06 85 GLN A C 1
ATOM 608 O O . GLN A 1 85 ? 0.472 -2.214 -16.135 1.00 86.06 85 GLN A O 1
ATOM 613 N N . THR A 1 86 ? -0.033 -3.572 -17.848 1.00 87.88 86 THR A N 1
ATOM 614 C CA . THR A 1 86 ? 1.299 -4.170 -17.970 1.00 87.88 86 THR A CA 1
ATOM 615 C C . THR A 1 86 ? 2.203 -3.333 -18.878 1.00 87.88 86 THR A C 1
ATOM 617 O O . THR A 1 86 ? 1.744 -2.476 -19.635 1.00 87.88 86 THR A O 1
ATOM 620 N N . VAL A 1 87 ? 3.514 -3.550 -18.776 1.00 88.56 87 VAL A N 1
ATOM 621 C CA . VAL A 1 87 ? 4.535 -2.927 -19.633 1.00 88.56 87 VAL A CA 1
ATOM 622 C C . VAL A 1 87 ? 5.545 -3.986 -20.069 1.00 88.56 87 VAL A C 1
ATOM 624 O O . VAL A 1 87 ? 5.738 -4.976 -19.372 1.00 88.56 87 VAL A O 1
ATOM 627 N N . ASP A 1 88 ? 6.220 -3.775 -21.199 1.00 88.06 88 ASP A N 1
ATOM 628 C CA . ASP A 1 88 ? 7.125 -4.779 -21.797 1.00 88.06 88 ASP A CA 1
ATOM 629 C C . ASP A 1 88 ? 8.327 -5.102 -20.892 1.00 88.06 88 ASP A C 1
ATOM 631 O O . ASP A 1 88 ? 8.820 -6.227 -20.846 1.00 88.06 88 ASP A O 1
ATOM 635 N N . THR A 1 89 ? 8.799 -4.091 -20.159 1.00 89.62 89 THR A N 1
ATOM 636 C CA . THR A 1 89 ? 9.977 -4.148 -19.289 1.00 89.62 89 THR A CA 1
ATOM 637 C C . THR A 1 89 ? 9.626 -3.664 -17.877 1.00 89.62 89 THR A C 1
ATOM 639 O O . THR A 1 89 ? 9.998 -2.551 -17.494 1.00 89.62 89 THR A O 1
ATOM 642 N N . PRO A 1 90 ? 8.880 -4.448 -17.077 1.00 92.38 90 PRO A N 1
ATOM 643 C CA . PRO A 1 90 ? 8.510 -4.042 -15.728 1.00 92.38 90 PRO A CA 1
ATOM 644 C C . PRO A 1 90 ? 9.735 -4.057 -14.811 1.00 92.38 90 PRO A C 1
ATOM 646 O O . PRO A 1 90 ? 10.586 -4.948 -14.886 1.00 92.38 90 PRO A O 1
ATOM 649 N N . MET A 1 91 ? 9.811 -3.081 -13.912 1.00 92.56 91 MET A N 1
ATOM 650 C CA . MET A 1 91 ? 10.737 -3.109 -12.787 1.00 92.56 91 MET A CA 1
ATOM 651 C C . MET A 1 91 ? 10.363 -4.267 -11.855 1.00 92.56 91 MET A C 1
ATOM 653 O O . MET A 1 91 ? 9.182 -4.512 -11.604 1.00 92.56 91 MET A O 1
ATOM 657 N N . ARG A 1 92 ? 11.367 -5.001 -11.365 1.00 93.25 92 ARG A N 1
ATOM 658 C CA . ARG A 1 92 ? 11.197 -6.174 -10.496 1.00 93.25 92 ARG A CA 1
ATOM 659 C C . ARG A 1 92 ? 12.165 -6.117 -9.315 1.00 93.25 92 ARG A C 1
ATOM 661 O O . ARG A 1 92 ? 13.268 -5.596 -9.466 1.00 93.25 92 ARG A O 1
ATOM 668 N N . ASN A 1 93 ? 11.762 -6.660 -8.166 1.00 91.56 93 ASN A N 1
ATOM 669 C CA . ASN A 1 93 ? 12.658 -6.843 -7.017 1.00 91.56 93 ASN A CA 1
ATOM 670 C C . ASN A 1 93 ? 13.571 -8.075 -7.187 1.00 91.56 93 ASN A C 1
ATOM 672 O O . ASN A 1 93 ? 13.482 -8.805 -8.176 1.00 91.56 93 ASN A O 1
ATOM 676 N N . ALA A 1 94 ? 14.434 -8.329 -6.198 1.00 90.50 94 ALA A N 1
ATOM 677 C CA . ALA A 1 94 ? 15.344 -9.478 -6.177 1.00 90.50 94 ALA A CA 1
ATOM 678 C C . ALA A 1 94 ? 14.623 -10.843 -6.231 1.00 90.50 94 ALA A C 1
ATOM 680 O O . ALA A 1 94 ? 15.199 -11.829 -6.678 1.00 90.50 94 ALA A O 1
ATOM 681 N N . GLN A 1 95 ? 13.357 -10.895 -5.810 1.00 91.62 95 GLN A N 1
ATOM 682 C CA . GLN A 1 95 ? 12.481 -12.068 -5.858 1.00 91.62 95 GLN A CA 1
ATOM 683 C C . GLN A 1 95 ? 11.732 -12.205 -7.201 1.00 91.62 95 GLN A C 1
ATOM 685 O O . GLN A 1 95 ? 10.911 -13.105 -7.360 1.00 91.62 95 GLN A O 1
ATOM 690 N N . GLY A 1 96 ? 11.973 -11.311 -8.167 1.00 91.81 96 GLY A N 1
ATOM 691 C CA . GLY A 1 96 ? 11.335 -11.327 -9.484 1.00 91.81 96 GLY A CA 1
ATOM 692 C C . GLY A 1 96 ? 9.893 -10.805 -9.518 1.00 91.81 96 GLY A C 1
ATOM 693 O O . GLY A 1 96 ? 9.284 -10.804 -10.590 1.00 91.81 96 GLY A O 1
ATOM 694 N N . LEU A 1 97 ? 9.334 -10.323 -8.403 1.00 94.19 97 LEU A N 1
ATOM 695 C CA . LEU A 1 97 ? 7.996 -9.721 -8.372 1.00 94.19 97 LEU A CA 1
ATOM 696 C C . LEU A 1 97 ? 8.013 -8.367 -9.081 1.00 94.19 97 LEU A C 1
ATOM 698 O O . LEU A 1 97 ? 8.921 -7.569 -8.849 1.00 94.19 97 LEU A O 1
ATOM 702 N N . ALA A 1 98 ? 7.011 -8.097 -9.918 1.00 94.31 98 ALA A N 1
ATOM 703 C CA . ALA A 1 98 ? 6.870 -6.800 -10.572 1.00 94.31 98 ALA A CA 1
ATOM 704 C C . ALA A 1 98 ? 6.474 -5.717 -9.561 1.00 94.31 98 ALA A C 1
ATOM 706 O O . ALA A 1 98 ? 5.680 -5.962 -8.649 1.00 94.31 98 ALA A O 1
ATOM 707 N N . GLN A 1 99 ? 7.025 -4.514 -9.734 1.00 94.38 99 GLN A N 1
ATOM 708 C CA . GLN A 1 99 ? 6.572 -3.337 -9.009 1.00 94.38 99 GLN A CA 1
ATOM 709 C C . GLN A 1 99 ? 5.363 -2.737 -9.722 1.00 94.38 99 GLN A C 1
ATOM 711 O O . GLN A 1 99 ? 5.394 -2.459 -10.923 1.00 94.38 99 GLN A O 1
ATOM 716 N N . TYR A 1 100 ? 4.310 -2.500 -8.959 1.00 92.06 100 TYR A N 1
ATOM 717 C CA . TYR A 1 100 ? 3.071 -1.893 -9.404 1.00 92.06 100 TYR A CA 1
ATOM 718 C C . TYR A 1 100 ? 2.862 -0.569 -8.689 1.00 92.06 100 TYR A C 1
ATOM 720 O O . TYR A 1 100 ? 2.969 -0.499 -7.470 1.00 92.06 100 TYR A O 1
ATOM 728 N N . ARG A 1 101 ? 2.522 0.471 -9.445 1.00 90.44 101 ARG A N 1
ATOM 729 C CA . ARG A 1 101 ? 1.895 1.684 -8.931 1.00 90.44 101 ARG A CA 1
ATOM 730 C C . ARG A 1 101 ? 0.417 1.381 -8.711 1.00 90.44 101 ARG A C 1
ATOM 732 O O . ARG A 1 101 ? -0.245 0.918 -9.639 1.00 90.44 101 ARG A O 1
ATOM 739 N N . VAL A 1 102 ? -0.053 1.613 -7.493 1.00 88.44 102 VAL A N 1
ATOM 740 C CA . VAL A 1 102 ? -1.440 1.461 -7.054 1.00 88.44 102 VAL A CA 1
ATOM 741 C C . VAL A 1 102 ? -1.961 2.857 -6.745 1.00 88.44 102 VAL A C 1
ATOM 743 O O . VAL A 1 102 ? -1.454 3.520 -5.845 1.00 88.44 102 VAL A O 1
ATOM 746 N N . THR A 1 103 ? -2.950 3.317 -7.502 1.00 85.75 103 THR A N 1
ATOM 747 C CA . THR A 1 103 ? -3.484 4.685 -7.442 1.00 85.75 103 THR A CA 1
ATOM 748 C C . THR A 1 103 ? -4.957 4.663 -7.026 1.00 85.75 103 THR A C 1
ATOM 750 O O . THR A 1 103 ? -5.698 3.790 -7.456 1.00 85.75 103 THR A O 1
ATOM 753 N N . SER A 1 104 ? -5.399 5.619 -6.212 1.00 83.25 104 SER A N 1
ATOM 754 C CA . SER A 1 104 ? -6.770 5.769 -5.704 1.00 83.25 104 SER A CA 1
ATOM 755 C C . SER A 1 104 ? -7.218 7.245 -5.760 1.00 83.25 104 SER A C 1
ATOM 757 O O . SER A 1 104 ? -6.543 8.083 -6.356 1.00 83.25 104 SER A O 1
ATOM 759 N N . ASN A 1 105 ? -8.363 7.592 -5.164 1.00 82.06 105 ASN A N 1
ATOM 760 C CA . ASN A 1 105 ? -8.847 8.973 -5.060 1.00 82.06 105 ASN A CA 1
ATOM 761 C C . ASN A 1 105 ? -8.579 9.546 -3.656 1.00 82.06 105 ASN A C 1
ATOM 763 O O . ASN A 1 105 ? -9.126 9.048 -2.670 1.00 82.06 105 ASN A O 1
ATOM 767 N N . LEU A 1 106 ? -7.790 10.627 -3.574 1.00 82.62 106 LEU A N 1
ATOM 768 C CA . LEU A 1 106 ? -7.385 11.243 -2.303 1.00 82.62 106 LEU A CA 1
ATOM 769 C C . LEU A 1 106 ? -8.567 11.628 -1.406 1.00 82.62 106 LEU A C 1
ATOM 771 O O . LEU A 1 106 ? -8.512 11.396 -0.202 1.00 82.62 106 LEU A O 1
ATOM 775 N N . LEU A 1 107 ? -9.635 12.192 -1.980 1.00 83.44 107 LEU A N 1
ATOM 776 C CA . LEU A 1 107 ? -10.782 12.688 -1.214 1.00 83.44 107 LEU A CA 1
ATOM 777 C C . LEU A 1 107 ? -11.536 11.549 -0.524 1.00 83.44 107 LEU A C 1
ATOM 779 O O . LEU A 1 107 ? -12.056 11.736 0.571 1.00 83.44 107 LEU A O 1
ATOM 783 N N . VAL A 1 108 ? -11.553 10.354 -1.119 1.00 82.69 108 VAL A N 1
ATOM 784 C CA . VAL A 1 108 ? -12.207 9.178 -0.524 1.00 82.69 108 VAL A CA 1
ATOM 785 C C . VAL A 1 108 ? -11.348 8.572 0.571 1.00 82.69 108 VAL A C 1
ATOM 787 O O . VAL A 1 108 ? -11.864 8.260 1.640 1.00 82.69 108 VAL A O 1
ATOM 790 N N . LEU A 1 109 ? -10.032 8.482 0.350 1.00 85.75 109 LEU A N 1
ATOM 791 C CA . LEU A 1 109 ? -9.091 8.080 1.399 1.00 85.75 109 LEU A CA 1
ATOM 792 C C . LEU A 1 109 ? -9.184 9.037 2.602 1.00 85.75 109 LEU A C 1
ATOM 794 O O . LEU A 1 109 ? -9.241 8.600 3.750 1.00 85.75 109 LEU A O 1
ATOM 798 N N . GLN A 1 110 ? -9.261 10.346 2.359 1.00 88.44 110 GLN A N 1
ATOM 799 C CA . GLN A 1 110 ? -9.470 11.339 3.413 1.00 88.44 110 GLN A CA 1
ATOM 800 C C . GLN A 1 110 ? -10.834 11.156 4.094 1.00 88.44 110 GLN A C 1
ATOM 802 O O . GLN A 1 110 ? -10.877 11.041 5.315 1.00 88.44 110 GLN A O 1
ATOM 807 N N . SER A 1 111 ? -11.925 11.029 3.333 1.00 87.19 111 SER A N 1
ATOM 808 C CA . SER A 1 111 ? -13.273 10.835 3.885 1.00 87.19 111 SER A CA 1
ATOM 809 C C . SER A 1 111 ? -13.425 9.558 4.719 1.00 87.19 111 SER A C 1
ATOM 811 O O . SER A 1 111 ? -14.221 9.556 5.655 1.00 87.19 111 SER A O 1
ATOM 813 N N . HIS A 1 112 ? -12.696 8.482 4.398 1.00 88.69 112 HIS A N 1
ATOM 814 C CA . HIS A 1 112 ? -12.754 7.213 5.135 1.00 88.69 112 HIS A CA 1
ATOM 815 C C . HIS A 1 112 ? -11.813 7.177 6.343 1.00 88.69 112 HIS A C 1
ATOM 817 O O . HIS A 1 112 ? -12.227 6.819 7.446 1.00 88.69 112 HIS A O 1
ATOM 823 N N . TYR A 1 113 ? -10.540 7.537 6.157 1.00 90.88 113 TYR A N 1
ATOM 824 C CA . TYR A 1 113 ? -9.520 7.353 7.193 1.00 90.88 113 TYR A CA 1
ATOM 825 C C . TYR A 1 113 ? -9.365 8.562 8.125 1.00 90.88 113 TYR A C 1
ATOM 827 O O . TYR A 1 113 ? -9.042 8.361 9.294 1.00 90.88 113 TYR A O 1
ATOM 835 N N . ALA A 1 114 ? -9.600 9.804 7.677 1.00 91.12 114 ALA A N 1
ATOM 836 C CA . ALA A 1 114 ? -9.359 10.983 8.521 1.00 91.12 114 ALA A CA 1
ATOM 837 C C . ALA A 1 114 ? -10.219 11.017 9.806 1.00 91.12 114 ALA A C 1
ATOM 839 O O . ALA A 1 114 ? -9.653 11.297 10.867 1.00 91.12 114 ALA A O 1
ATOM 840 N N . PRO A 1 115 ? -11.522 10.651 9.789 1.00 91.62 115 PRO A N 1
ATOM 841 C CA . PRO A 1 115 ? -12.310 10.548 11.019 1.00 91.62 115 PRO A CA 1
ATOM 842 C C . PRO A 1 115 ? -11.750 9.504 11.995 1.00 91.62 115 PRO A C 1
ATOM 844 O O . PRO A 1 115 ? -11.775 9.708 13.206 1.00 91.62 115 PRO A O 1
ATOM 847 N N . GLN A 1 116 ? -11.204 8.400 11.476 1.00 92.56 116 GLN A N 1
ATOM 848 C CA . GLN A 1 116 ? -10.633 7.320 12.285 1.00 92.56 116 GLN A CA 1
ATOM 849 C C . GLN A 1 116 ? -9.292 7.722 12.906 1.00 92.56 116 GLN A C 1
ATOM 851 O O . GLN A 1 116 ? -9.066 7.465 14.087 1.00 92.56 116 GLN A O 1
ATOM 856 N N . ILE A 1 117 ? -8.439 8.398 12.128 1.00 91.06 117 ILE A N 1
ATOM 857 C CA . ILE A 1 117 ? -7.177 9.002 12.577 1.00 91.06 117 ILE A CA 1
ATOM 858 C C . ILE A 1 117 ? -7.450 9.979 13.723 1.00 91.06 117 ILE A C 1
ATOM 860 O O . ILE A 1 117 ? -6.855 9.848 14.792 1.00 91.06 117 ILE A O 1
ATOM 864 N N . GLN A 1 118 ? -8.400 10.901 13.536 1.00 91.56 118 GLN A N 1
ATOM 865 C CA . GLN A 1 118 ? -8.759 11.900 14.541 1.00 91.56 118 GLN A CA 1
ATOM 866 C C . GLN A 1 118 ? -9.350 11.264 15.807 1.00 91.56 118 GLN A C 1
ATOM 868 O O . GLN A 1 118 ? -8.907 11.580 16.908 1.00 91.56 118 GLN A O 1
ATOM 873 N N . ALA A 1 119 ? -10.310 10.342 15.670 1.00 90.06 119 ALA A N 1
ATOM 874 C CA . ALA A 1 119 ? -10.976 9.701 16.807 1.00 90.06 119 ALA A CA 1
ATOM 875 C C . ALA A 1 119 ? -10.046 8.816 17.661 1.00 90.06 119 ALA A C 1
ATOM 877 O O . ALA A 1 119 ? -10.384 8.498 18.799 1.00 90.06 119 ALA A O 1
ATOM 878 N N . LYS A 1 120 ? -8.894 8.400 17.117 1.00 87.75 120 LYS A N 1
ATOM 879 C CA . LYS A 1 120 ? -7.919 7.514 17.779 1.00 87.75 120 LYS A CA 1
ATOM 880 C C . LYS A 1 120 ? -6.576 8.195 18.068 1.00 87.75 120 LYS A C 1
ATOM 882 O O . LYS A 1 120 ? -5.689 7.549 18.614 1.00 87.75 120 LYS A O 1
ATOM 887 N N . GLY A 1 121 ? -6.416 9.473 17.711 1.00 88.75 121 GLY A N 1
ATOM 888 C CA . GLY A 1 121 ? -5.176 10.229 17.915 1.00 88.75 121 GLY A CA 1
ATOM 889 C C . GLY A 1 121 ? -3.972 9.680 17.140 1.00 88.75 121 GLY A C 1
ATOM 890 O O . GLY A 1 121 ? -2.852 9.734 17.644 1.00 88.75 121 GLY A O 1
ATOM 891 N N . LEU A 1 122 ? -4.188 9.110 15.950 1.00 89.06 122 LEU A N 1
ATOM 892 C CA . LEU A 1 122 ? -3.114 8.496 15.160 1.00 89.06 122 LEU A CA 1
ATOM 893 C C . LEU A 1 122 ? -2.232 9.570 14.503 1.00 89.06 122 LEU A C 1
ATOM 895 O O . LEU A 1 122 ? -2.717 10.622 14.091 1.00 89.06 122 LEU A O 1
ATOM 899 N N . ALA A 1 123 ? -0.935 9.289 14.363 1.00 88.69 123 ALA A N 1
ATOM 900 C CA . ALA A 1 123 ? 0.025 10.186 13.706 1.00 88.69 123 ALA A CA 1
ATOM 901 C C . ALA A 1 123 ? 0.086 9.991 12.176 1.00 88.69 123 ALA A C 1
ATOM 903 O O . ALA A 1 123 ? 0.752 10.744 11.466 1.00 88.69 123 ALA A O 1
ATOM 904 N N . GLN A 1 124 ? -0.565 8.943 11.677 1.00 89.50 124 GLN A N 1
ATOM 905 C CA . GLN A 1 124 ? -0.507 8.476 10.301 1.00 89.50 124 GLN A CA 1
ATOM 906 C C . GLN A 1 124 ? -1.492 9.232 9.408 1.00 89.50 124 GLN A C 1
ATOM 908 O O . GLN A 1 124 ? -2.594 9.589 9.814 1.00 89.50 124 GLN A O 1
ATOM 913 N N . SER A 1 125 ? -1.105 9.419 8.150 1.00 90.44 125 SER A N 1
ATOM 914 C CA . SER A 1 125 ? -1.988 9.918 7.094 1.00 90.44 125 SER A CA 1
ATOM 915 C C . SER A 1 125 ? -2.951 8.841 6.584 1.00 90.44 125 SER A C 1
ATOM 917 O O . SER A 1 125 ? -2.679 7.640 6.675 1.00 90.44 125 SER A O 1
ATOM 919 N N . SER A 1 126 ? -4.049 9.272 5.952 1.00 90.88 126 SER A N 1
ATOM 920 C CA . SER A 1 126 ? -4.995 8.390 5.251 1.00 90.88 126 SER A CA 1
ATOM 921 C C . SER A 1 126 ? -4.303 7.429 4.282 1.00 90.88 126 SER A C 1
ATOM 923 O O . SER A 1 126 ? -4.648 6.254 4.212 1.00 90.88 126 SER A O 1
ATOM 925 N N . SER A 1 127 ? -3.292 7.924 3.568 1.00 87.50 127 SER A N 1
ATOM 926 C CA . SER A 1 127 ? -2.500 7.183 2.585 1.00 87.50 127 SER A CA 1
ATOM 927 C C . SER A 1 127 ? -1.670 6.062 3.211 1.00 87.50 127 SER A C 1
ATOM 929 O O . SER A 1 127 ? -1.539 4.990 2.627 1.00 87.50 127 SER A O 1
ATOM 931 N N . GLN A 1 128 ? -1.129 6.289 4.411 1.00 91.50 128 GLN A N 1
ATOM 932 C CA . GLN A 1 128 ? -0.319 5.306 5.136 1.00 91.50 128 GLN A CA 1
ATOM 933 C C . GLN A 1 128 ? -1.182 4.204 5.760 1.00 91.50 128 GLN A C 1
ATOM 935 O O . GLN A 1 128 ? -0.806 3.035 5.683 1.00 91.50 128 GLN A O 1
ATOM 940 N N . LEU A 1 129 ? -2.353 4.547 6.316 1.00 91.94 129 LEU A N 1
ATOM 941 C CA . LEU A 1 129 ? -3.311 3.539 6.787 1.00 91.94 129 LEU A CA 1
ATOM 942 C C . LEU A 1 129 ? -3.839 2.686 5.630 1.00 91.94 129 LEU A C 1
ATOM 944 O O . LEU A 1 129 ? -3.848 1.464 5.746 1.00 91.94 129 LEU A O 1
ATOM 948 N N . TRP A 1 130 ? -4.188 3.307 4.499 1.00 90.88 130 TRP A N 1
ATOM 949 C CA . TRP A 1 130 ? -4.591 2.597 3.282 1.00 90.88 130 TRP A CA 1
ATOM 950 C C . TRP A 1 130 ? -3.511 1.635 2.774 1.00 90.88 130 TRP A C 1
ATOM 952 O O . TRP A 1 130 ? -3.792 0.466 2.513 1.00 90.88 130 TRP A O 1
ATOM 962 N N . ALA A 1 131 ? -2.260 2.093 2.688 1.00 92.06 131 ALA A N 1
ATOM 963 C CA . ALA A 1 131 ? -1.143 1.261 2.254 1.00 92.06 131 ALA A CA 1
ATOM 964 C C . ALA A 1 131 ? -0.883 0.074 3.201 1.00 92.06 131 ALA A C 1
ATOM 966 O O . ALA A 1 131 ? -0.622 -1.035 2.734 1.00 92.06 131 ALA A O 1
ATOM 967 N N . GLN A 1 132 ? -0.990 0.275 4.521 1.00 93.75 132 GLN A N 1
ATOM 968 C CA . GLN A 1 132 ? -0.879 -0.824 5.484 1.00 93.75 132 GLN A CA 1
ATOM 969 C C . GLN A 1 132 ? -2.061 -1.797 5.384 1.00 93.75 132 GLN A C 1
ATOM 971 O O . GLN A 1 132 ? -1.852 -3.009 5.440 1.00 93.75 132 GLN A O 1
ATOM 976 N N . GLU A 1 133 ? -3.289 -1.298 5.231 1.00 92.12 133 GLU A N 1
ATOM 977 C CA . GLU A 1 133 ? -4.472 -2.146 5.067 1.00 92.12 133 GLU A CA 1
ATOM 978 C C . GLU A 1 133 ? -4.335 -3.023 3.817 1.00 92.12 133 GLU A C 1
ATOM 980 O O . GLU A 1 133 ? -4.516 -4.238 3.897 1.00 92.12 133 GLU A O 1
ATOM 985 N N . ALA A 1 134 ? -3.906 -2.440 2.693 1.00 90.94 134 ALA A N 1
ATOM 986 C CA . ALA A 1 134 ? -3.632 -3.173 1.464 1.00 90.94 134 ALA A CA 1
ATOM 987 C C . ALA A 1 134 ? -2.515 -4.222 1.647 1.00 90.94 134 ALA A C 1
ATOM 989 O O . ALA A 1 134 ? -2.677 -5.367 1.218 1.00 90.94 134 ALA A O 1
ATOM 990 N N . ALA A 1 135 ? -1.414 -3.880 2.331 1.00 93.12 135 ALA A N 1
ATOM 991 C CA . ALA A 1 135 ? -0.347 -4.830 2.668 1.00 93.12 135 ALA A CA 1
ATOM 992 C C . ALA A 1 135 ? -0.877 -6.042 3.456 1.00 93.12 135 ALA A C 1
ATOM 994 O O . ALA A 1 135 ? -0.568 -7.188 3.120 1.00 93.12 135 ALA A O 1
ATOM 995 N N . CYS A 1 136 ? -1.741 -5.796 4.443 1.00 93.69 136 CYS A N 1
ATOM 996 C CA . CYS A 1 136 ? -2.367 -6.829 5.263 1.00 93.69 136 CYS A CA 1
ATOM 997 C C . CYS A 1 136 ? -3.376 -7.694 4.494 1.00 93.69 136 CYS A C 1
ATOM 999 O O . CYS A 1 136 ? -3.291 -8.923 4.548 1.00 93.69 136 CYS A O 1
ATOM 1001 N N . LYS A 1 137 ? -4.306 -7.059 3.767 1.00 91.69 137 LYS A N 1
ATOM 1002 C CA . LYS A 1 137 ? -5.410 -7.698 3.029 1.00 91.69 137 LYS A CA 1
ATOM 1003 C C . LYS A 1 137 ? -4.918 -8.537 1.850 1.00 91.69 137 LYS A C 1
ATOM 1005 O O . LYS A 1 137 ? -5.452 -9.613 1.593 1.00 91.69 137 LYS A O 1
ATOM 1010 N N . TYR A 1 138 ? -3.891 -8.068 1.138 1.00 90.88 138 TYR A N 1
ATOM 1011 C CA . TYR A 1 138 ? -3.458 -8.668 -0.127 1.00 90.88 138 TYR A CA 1
ATOM 1012 C C . TYR A 1 138 ? -2.121 -9.411 -0.079 1.00 90.88 138 TYR A C 1
ATOM 1014 O O . TYR A 1 138 ? -1.750 -10.000 -1.096 1.00 90.88 138 TYR A O 1
ATOM 1022 N N . ALA A 1 139 ? -1.430 -9.414 1.068 1.00 91.50 139 ALA A N 1
ATOM 1023 C CA . ALA A 1 139 ? -0.075 -9.954 1.225 1.00 91.50 139 ALA A CA 1
ATOM 1024 C C . ALA A 1 139 ? 0.940 -9.302 0.261 1.00 91.50 139 ALA A C 1
ATOM 1026 O O . ALA A 1 139 ? 1.728 -9.983 -0.398 1.00 91.50 139 ALA A O 1
ATOM 1027 N N . ILE A 1 140 ? 0.888 -7.970 0.143 1.00 91.56 140 ILE A N 1
ATOM 1028 C CA . ILE A 1 140 ? 1.793 -7.184 -0.713 1.00 91.56 140 ILE A CA 1
ATOM 1029 C C . ILE A 1 140 ? 2.858 -6.469 0.121 1.00 91.56 140 ILE A C 1
ATOM 1031 O O . ILE A 1 140 ? 2.637 -6.142 1.285 1.00 91.56 140 ILE A O 1
ATOM 1035 N N . SER A 1 141 ? 4.015 -6.211 -0.491 1.00 92.69 141 SER A N 1
ATOM 1036 C CA . SER A 1 141 ? 5.082 -5.403 0.107 1.00 92.69 141 SER A CA 1
ATOM 1037 C C . SER A 1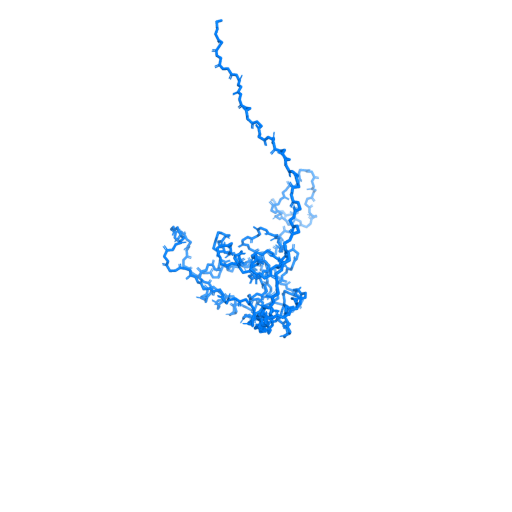 141 ? 5.071 -4.018 -0.530 1.00 92.69 141 SER A C 1
ATOM 1039 O O . SER A 1 141 ? 5.323 -3.897 -1.731 1.00 92.69 141 SER A O 1
ATOM 1041 N N . VAL A 1 142 ? 4.730 -2.990 0.245 1.00 92.38 142 VAL A N 1
ATOM 1042 C CA . VAL A 1 142 ? 4.675 -1.600 -0.219 1.00 92.38 142 VAL A CA 1
ATOM 1043 C C . VAL A 1 142 ? 6.056 -0.959 -0.080 1.00 92.38 142 VAL A C 1
ATOM 1045 O O . VAL A 1 142 ? 6.714 -1.057 0.953 1.00 92.38 142 VAL A O 1
ATOM 1048 N N . ASP A 1 143 ? 6.489 -0.274 -1.132 1.00 90.44 143 ASP A N 1
ATOM 1049 C CA . ASP A 1 143 ? 7.720 0.505 -1.154 1.00 90.44 143 ASP A CA 1
ATOM 1050 C C . ASP A 1 143 ? 7.490 1.842 -0.437 1.00 90.44 143 ASP A C 1
ATOM 1052 O O . ASP A 1 143 ? 6.974 2.819 -0.996 1.00 90.44 143 ASP A O 1
ATOM 1056 N N . SER A 1 144 ? 7.869 1.865 0.841 1.00 84.44 144 SER A N 1
ATOM 1057 C CA . SER A 1 144 ? 7.669 3.002 1.737 1.00 84.44 144 SER A CA 1
ATOM 1058 C C . SER A 1 144 ? 8.425 4.267 1.322 1.00 84.44 144 SER A C 1
ATOM 1060 O O . SER A 1 144 ? 8.047 5.345 1.776 1.00 84.44 144 SER A O 1
ATOM 1062 N N . GLN A 1 145 ? 9.408 4.189 0.413 1.00 81.88 145 GLN A N 1
ATOM 1063 C CA . GLN A 1 145 ? 10.062 5.381 -0.144 1.00 81.88 145 GLN A CA 1
ATOM 1064 C C . GLN A 1 145 ? 9.101 6.227 -0.991 1.00 81.88 145 GLN A C 1
ATOM 1066 O O . GLN A 1 145 ? 9.311 7.428 -1.151 1.00 81.88 145 GLN A O 1
ATOM 1071 N N . THR A 1 146 ? 8.028 5.618 -1.508 1.00 74.94 146 THR A N 1
ATOM 1072 C CA . THR A 1 146 ? 6.997 6.303 -2.305 1.00 74.94 146 THR A CA 1
ATOM 1073 C C . THR A 1 146 ? 5.793 6.780 -1.486 1.00 74.94 146 THR A C 1
ATOM 1075 O O . THR A 1 146 ? 4.938 7.497 -2.008 1.00 74.94 146 THR A O 1
ATOM 1078 N N . LEU A 1 147 ? 5.718 6.433 -0.194 1.00 81.69 147 LEU A N 1
ATOM 1079 C CA . LEU A 1 147 ? 4.620 6.833 0.685 1.00 81.69 147 LEU A CA 1
ATOM 1080 C C . LEU A 1 147 ? 4.831 8.242 1.245 1.00 81.69 147 LEU A C 1
ATOM 1082 O O . LEU A 1 147 ? 5.621 8.457 2.162 1.00 81.69 147 LEU A O 1
ATOM 1086 N N . THR A 1 148 ? 4.048 9.200 0.747 1.00 74.44 148 THR A N 1
ATOM 1087 C CA . THR A 1 148 ? 3.980 10.563 1.298 1.00 74.44 148 THR A CA 1
ATOM 1088 C C . THR A 1 148 ? 2.632 10.831 1.972 1.00 74.44 148 THR A C 1
ATOM 1090 O O . THR A 1 148 ? 1.618 10.219 1.631 1.00 74.44 148 THR A O 1
ATOM 1093 N N . ASN A 1 149 ? 2.602 11.784 2.911 1.00 67.25 149 ASN A N 1
ATOM 1094 C CA . ASN A 1 149 ? 1.433 12.079 3.756 1.00 67.25 149 ASN A CA 1
ATOM 1095 C C . ASN A 1 149 ? 0.175 12.558 2.999 1.00 67.25 149 ASN A C 1
ATOM 1097 O O . ASN A 1 149 ? -0.896 12.644 3.596 1.00 67.25 149 ASN A O 1
ATOM 1101 N N . LEU A 1 150 ? 0.299 12.913 1.716 1.00 65.00 150 LEU A N 1
ATOM 1102 C CA . LEU A 1 150 ? -0.803 13.349 0.848 1.00 65.00 150 LEU A CA 1
ATOM 1103 C C . LEU A 1 150 ? -0.882 12.524 -0.447 1.00 65.00 150 LEU A C 1
ATOM 1105 O O . LEU A 1 150 ? -1.502 12.950 -1.421 1.00 65.00 150 LEU A O 1
ATOM 1109 N N . SER A 1 151 ? -0.247 11.349 -0.480 1.00 77.38 151 SER A N 1
ATOM 1110 C CA . SER A 1 151 ? -0.237 10.524 -1.682 1.00 77.38 151 SER A CA 1
ATOM 1111 C C . SER A 1 151 ? -1.595 9.874 -1.923 1.00 77.38 151 SER A C 1
ATOM 1113 O O . SER A 1 151 ? -2.159 9.236 -1.038 1.00 77.38 151 SER A O 1
ATOM 1115 N N . TYR A 1 152 ? -2.109 9.967 -3.143 1.00 83.81 152 TYR A N 1
ATOM 1116 C CA . TYR A 1 152 ? -3.235 9.146 -3.595 1.00 83.81 152 TYR A CA 1
ATOM 1117 C C . TYR A 1 152 ? -2.756 7.844 -4.249 1.00 83.81 152 TYR A C 1
ATOM 1119 O O . TYR A 1 152 ? -3.541 7.117 -4.846 1.00 83.81 152 TYR A O 1
ATOM 1127 N N . GLU A 1 153 ? -1.463 7.548 -4.142 1.00 87.31 153 GLU A N 1
ATOM 1128 C CA . GLU A 1 153 ? -0.817 6.393 -4.740 1.00 87.31 153 GLU A CA 1
ATOM 1129 C C . GLU A 1 153 ? 0.302 5.833 -3.856 1.00 87.31 153 GLU A C 1
ATOM 1131 O O . GLU A 1 153 ? 0.875 6.530 -3.019 1.00 87.31 153 GLU A O 1
ATOM 1136 N N . PHE A 1 154 ? 0.645 4.573 -4.074 1.00 89.62 154 PHE A N 1
ATOM 1137 C CA . PHE A 1 154 ? 1.871 3.964 -3.569 1.00 89.62 154 PHE A CA 1
ATOM 1138 C C . PHE A 1 154 ? 2.423 2.999 -4.613 1.00 89.62 154 PHE A C 1
ATOM 1140 O O . PHE A 1 154 ? 1.705 2.597 -5.532 1.00 89.62 154 PHE A O 1
ATOM 1147 N N . THR A 1 155 ? 3.687 2.602 -4.496 1.00 92.19 155 THR A N 1
ATOM 1148 C CA . THR A 1 155 ? 4.205 1.465 -5.264 1.00 92.19 155 THR A CA 1
ATOM 1149 C C . THR A 1 155 ? 4.363 0.237 -4.375 1.00 92.19 155 THR A C 1
ATOM 1151 O O . THR A 1 155 ? 4.663 0.339 -3.191 1.00 92.19 155 THR A O 1
ATOM 1154 N N . ALA A 1 156 ? 4.118 -0.948 -4.926 1.00 93.06 156 ALA A N 1
ATOM 1155 C CA . ALA A 1 156 ? 4.200 -2.207 -4.198 1.00 93.06 156 ALA A CA 1
ATOM 1156 C C . ALA A 1 156 ? 4.663 -3.349 -5.100 1.00 93.06 156 ALA A C 1
ATOM 1158 O O . ALA A 1 156 ? 4.355 -3.386 -6.291 1.00 93.06 156 ALA A O 1
ATOM 1159 N N . TYR A 1 157 ? 5.380 -4.303 -4.519 1.00 94.25 157 TYR A N 1
ATOM 1160 C CA . TYR A 1 157 ? 5.784 -5.537 -5.176 1.00 94.25 157 TYR A CA 1
ATOM 1161 C C . TYR A 1 157 ? 4.737 -6.617 -4.917 1.00 94.25 157 TYR A C 1
ATOM 1163 O O . TYR A 1 157 ? 4.431 -6.933 -3.764 1.00 94.25 157 TYR A O 1
ATOM 1171 N N . MET A 1 158 ? 4.182 -7.179 -5.991 1.00 93.12 158 MET A N 1
ATOM 1172 C CA . MET A 1 158 ? 3.140 -8.204 -5.909 1.00 93.12 158 MET A CA 1
ATOM 1173 C C . MET A 1 158 ? 3.118 -9.104 -7.156 1.00 93.12 158 MET A C 1
ATOM 1175 O O . MET A 1 158 ? 3.564 -8.679 -8.222 1.00 93.12 158 MET A O 1
ATOM 1179 N N . PRO A 1 159 ? 2.590 -10.338 -7.057 1.00 93.06 159 PRO A N 1
ATOM 1180 C CA . PRO A 1 159 ? 2.270 -11.154 -8.225 1.00 93.06 159 PRO A CA 1
ATOM 1181 C C . PRO A 1 159 ? 1.155 -10.532 -9.074 1.00 93.06 159 PRO A C 1
ATOM 1183 O O . PRO A 1 159 ? 0.210 -9.956 -8.534 1.00 93.06 159 PRO A O 1
ATOM 1186 N N . ASP A 1 160 ? 1.192 -10.751 -10.387 1.00 88.25 160 ASP A N 1
ATOM 1187 C CA . ASP A 1 160 ? 0.213 -10.230 -11.351 1.00 88.25 160 ASP A CA 1
ATOM 1188 C C . ASP A 1 160 ? -1.239 -10.661 -11.024 1.00 88.25 160 ASP A C 1
ATOM 1190 O O . ASP A 1 160 ? -2.181 -9.888 -11.190 1.00 88.25 160 ASP A O 1
ATOM 1194 N N . GLY A 1 161 ? -1.433 -11.865 -10.468 1.00 88.31 161 GLY A N 1
ATOM 1195 C CA . GLY A 1 161 ? -2.739 -12.327 -9.975 1.00 88.31 161 GLY A CA 1
ATOM 1196 C C . GLY A 1 161 ? -3.223 -11.602 -8.709 1.00 88.31 161 GLY A C 1
ATOM 1197 O O . GLY A 1 161 ? -4.424 -11.410 -8.527 1.00 88.31 161 GLY A O 1
ATOM 1198 N N . THR A 1 162 ? -2.306 -11.140 -7.852 1.00 90.94 162 THR A N 1
ATOM 1199 C CA . THR A 1 162 ? -2.650 -10.254 -6.729 1.00 90.94 162 THR A CA 1
ATOM 1200 C C . THR A 1 162 ? -2.968 -8.852 -7.237 1.00 90.94 162 THR A C 1
ATOM 1202 O O . THR A 1 162 ? -3.957 -8.285 -6.793 1.00 90.94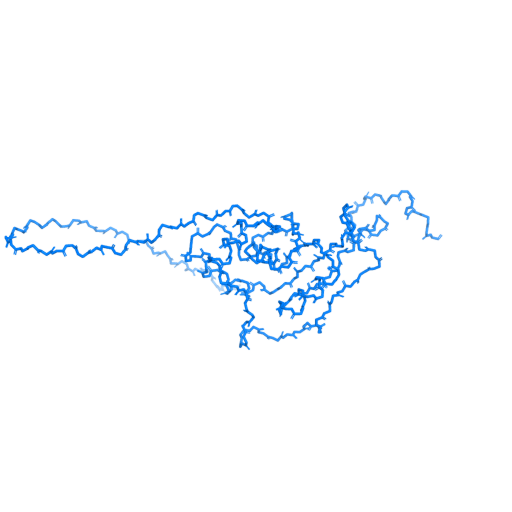 162 THR A O 1
ATOM 1205 N N . ALA A 1 163 ? -2.229 -8.332 -8.222 1.00 88.38 163 ALA A N 1
ATOM 1206 C CA . ALA A 1 163 ? -2.573 -7.077 -8.892 1.00 88.38 163 ALA A CA 1
ATOM 1207 C C . ALA A 1 163 ? -3.997 -7.122 -9.478 1.00 88.38 163 ALA A C 1
ATOM 1209 O O . ALA A 1 163 ? -4.796 -6.226 -9.218 1.00 88.38 163 ALA A O 1
ATOM 1210 N N . ALA A 1 164 ? -4.368 -8.197 -10.180 1.00 84.44 164 ALA A N 1
ATOM 1211 C CA . ALA A 1 164 ? -5.735 -8.375 -10.674 1.00 84.44 164 ALA A CA 1
ATOM 1212 C C . ALA A 1 164 ? -6.782 -8.366 -9.540 1.00 84.44 164 ALA A C 1
ATOM 1214 O O . ALA A 1 164 ? -7.815 -7.710 -9.675 1.00 84.44 164 ALA A O 1
ATOM 1215 N N . ARG A 1 165 ? -6.498 -9.023 -8.405 1.00 84.75 165 ARG A N 1
ATOM 1216 C CA . ARG A 1 165 ? -7.385 -9.040 -7.229 1.00 84.75 165 ARG A CA 1
ATOM 1217 C C . ARG A 1 165 ? -7.537 -7.660 -6.579 1.00 84.75 165 ARG A C 1
ATOM 1219 O O . ARG A 1 165 ? -8.660 -7.247 -6.316 1.00 84.75 165 ARG A O 1
ATOM 1226 N N . VAL A 1 166 ? -6.441 -6.924 -6.372 1.00 83.88 166 VAL A N 1
ATOM 1227 C CA . VAL A 1 166 ? -6.475 -5.553 -5.820 1.00 83.88 166 VAL A CA 1
ATOM 1228 C C . VAL A 1 166 ? -7.305 -4.635 -6.725 1.00 83.88 166 VAL A C 1
ATOM 1230 O O . VAL A 1 166 ? -8.130 -3.878 -6.228 1.00 83.88 166 VAL A O 1
ATOM 1233 N N . ALA A 1 167 ? -7.153 -4.750 -8.051 1.00 79.12 167 ALA A N 1
ATOM 1234 C CA . ALA A 1 167 ? -7.929 -3.967 -9.015 1.00 79.12 167 ALA A CA 1
ATOM 1235 C C . ALA A 1 167 ? -9.443 -4.278 -8.965 1.00 79.12 167 ALA A C 1
ATOM 1237 O O . ALA A 1 167 ? -10.266 -3.388 -9.185 1.00 79.12 167 ALA A O 1
ATOM 1238 N N . GLN A 1 168 ? -9.811 -5.538 -8.707 1.00 74.62 168 GLN A N 1
ATOM 1239 C CA . GLN A 1 168 ? -11.202 -6.002 -8.649 1.00 74.62 168 GLN A CA 1
ATOM 1240 C C . GLN A 1 168 ? -11.896 -5.697 -7.315 1.00 74.62 168 GLN A C 1
ATOM 1242 O O . GLN A 1 168 ? -13.072 -5.341 -7.316 1.00 74.62 168 GLN A O 1
ATOM 1247 N N . GLU A 1 169 ? -11.198 -5.866 -6.190 1.00 72.88 169 GLU A N 1
ATOM 1248 C CA . GLU A 1 169 ? -11.795 -5.795 -4.850 1.00 72.88 169 GLU A CA 1
ATOM 1249 C C . GLU A 1 169 ? -11.769 -4.385 -4.242 1.00 72.88 169 GLU A C 1
ATOM 1251 O O . GLU A 1 169 ? -12.732 -4.001 -3.577 1.00 72.88 169 GLU A O 1
ATOM 1256 N N . ASP A 1 170 ? -10.716 -3.595 -4.486 1.00 63.56 170 ASP A N 1
ATOM 1257 C CA . ASP A 1 170 ? -10.645 -2.193 -4.063 1.00 63.56 170 ASP A CA 1
ATOM 1258 C C . ASP A 1 170 ? -10.964 -1.280 -5.254 1.00 63.56 170 ASP A C 1
ATOM 1260 O O . ASP A 1 170 ? -10.102 -0.948 -6.070 1.00 63.56 170 ASP A O 1
ATOM 1264 N N . TYR A 1 171 ? -12.229 -0.850 -5.327 1.00 54.56 171 TYR A N 1
ATOM 1265 C CA . TYR A 1 171 ? -12.881 -0.130 -6.437 1.00 54.56 171 TYR A CA 1
ATOM 1266 C C . TYR A 1 171 ? -12.353 1.286 -6.788 1.00 54.56 171 TYR A C 1
ATOM 1268 O O . TYR A 1 171 ? -13.105 2.134 -7.268 1.00 54.56 171 TYR A O 1
ATOM 1276 N N . THR A 1 172 ? -11.049 1.523 -6.678 1.00 55.50 172 THR A N 1
ATOM 1277 C CA . THR A 1 172 ? -10.322 2.602 -7.375 1.00 55.50 172 THR A CA 1
ATOM 1278 C C . THR A 1 172 ? -8.918 2.252 -7.805 1.00 55.50 172 THR A C 1
ATOM 1280 O O . THR A 1 172 ? -8.345 3.076 -8.512 1.00 55.50 172 THR A O 1
ATOM 1283 N N . ALA A 1 173 ? -8.363 1.104 -7.405 1.00 61.56 173 ALA A N 1
ATOM 1284 C CA . ALA A 1 173 ? -6.966 0.777 -7.641 1.00 61.56 173 ALA A CA 1
ATOM 1285 C C . ALA A 1 173 ? -6.631 0.812 -9.145 1.00 61.56 173 ALA A C 1
ATOM 1287 O O . ALA A 1 173 ? -6.791 -0.165 -9.879 1.00 61.56 173 ALA A O 1
ATOM 1288 N N . GLY A 1 174 ? -6.151 1.966 -9.610 1.00 77.88 174 GLY A N 1
ATOM 1289 C CA . GLY A 1 174 ? -5.486 2.117 -10.887 1.00 77.88 174 GLY A CA 1
ATOM 1290 C C . GLY A 1 174 ? -4.152 1.418 -10.738 1.00 77.88 174 GLY A C 1
ATOM 1291 O O . GLY A 1 174 ? -3.292 1.901 -10.004 1.00 77.88 174 GLY A O 1
ATOM 1292 N N . ILE A 1 175 ? -4.011 0.252 -11.363 1.00 85.81 175 ILE A N 1
ATOM 1293 C CA . ILE A 1 175 ? -2.828 -0.585 -11.200 1.00 85.81 175 ILE A CA 1
ATOM 1294 C C . ILE A 1 175 ? -2.031 -0.592 -12.490 1.00 85.81 175 ILE A C 1
ATOM 1296 O O . ILE A 1 175 ? -2.504 -1.037 -13.534 1.00 85.81 175 ILE A O 1
ATOM 1300 N N . ARG A 1 176 ? -0.791 -0.115 -12.402 1.00 89.56 176 ARG A N 1
ATOM 1301 C CA . ARG A 1 176 ? 0.131 -0.026 -13.533 1.00 89.56 176 ARG A CA 1
ATOM 1302 C C . ARG A 1 176 ? 1.498 -0.551 -13.134 1.00 89.56 176 ARG A C 1
ATOM 1304 O O . ARG A 1 176 ? 2.062 -0.093 -12.144 1.00 89.56 176 ARG A O 1
ATOM 1311 N N . GLN A 1 177 ? 2.052 -1.481 -13.906 1.00 92.38 177 GLN A N 1
ATOM 1312 C CA . GLN A 1 177 ? 3.443 -1.895 -13.742 1.00 92.38 177 GLN A CA 1
ATOM 1313 C C . GLN A 1 177 ? 4.359 -0.683 -13.927 1.00 92.38 177 GLN A C 1
ATOM 1315 O O . GLN A 1 177 ? 4.243 0.064 -14.902 1.00 92.38 177 GLN A O 1
ATOM 1320 N N . VAL A 1 178 ? 5.285 -0.486 -12.993 1.00 90.44 178 VAL A N 1
ATOM 1321 C CA . VAL A 1 178 ? 6.317 0.539 -13.128 1.00 90.44 178 VAL A CA 1
ATOM 1322 C C . VAL A 1 178 ? 7.305 0.049 -14.184 1.00 90.44 178 VAL A C 1
ATOM 1324 O O . VAL A 1 178 ? 7.889 -1.025 -14.038 1.00 90.44 178 VAL A O 1
ATOM 1327 N N . ARG A 1 179 ? 7.480 0.802 -15.275 1.00 89.88 179 ARG A N 1
ATOM 1328 C CA . ARG A 1 179 ? 8.473 0.470 -16.306 1.00 89.88 179 ARG A CA 1
ATOM 1329 C C . ARG A 1 179 ? 9.875 0.651 -15.719 1.00 89.88 179 ARG A C 1
ATOM 1331 O O . ARG A 1 179 ? 10.139 1.633 -15.032 1.00 89.88 179 ARG A O 1
ATOM 1338 N N . LYS A 1 180 ? 10.776 -0.293 -15.991 1.00 87.62 180 LYS A N 1
ATOM 1339 C CA . LYS A 1 180 ? 12.203 -0.141 -15.701 1.00 87.62 180 LYS A CA 1
ATOM 1340 C C . LYS A 1 180 ? 12.732 1.058 -16.492 1.00 87.62 180 LYS A C 1
ATOM 1342 O O . LYS A 1 180 ? 12.492 1.133 -17.696 1.00 87.62 180 LYS A O 1
ATOM 1347 N N . ALA A 1 181 ? 13.450 1.963 -15.829 1.00 82.94 181 ALA A N 1
ATOM 1348 C CA . ALA A 1 181 ? 14.047 3.123 -16.483 1.00 82.94 181 ALA A CA 1
ATOM 1349 C C . ALA A 1 181 ? 14.931 2.691 -17.668 1.00 82.94 181 ALA A C 1
ATOM 1351 O O . ALA A 1 181 ? 15.787 1.814 -17.522 1.00 82.94 181 ALA A O 1
ATOM 1352 N N . ASP A 1 182 ? 14.707 3.307 -18.829 1.00 82.38 182 ASP A N 1
ATOM 1353 C CA . ASP A 1 182 ? 15.544 3.142 -20.013 1.00 82.38 182 ASP A CA 1
ATOM 1354 C C . ASP A 1 182 ? 16.690 4.170 -19.939 1.00 82.38 182 ASP A C 1
ATOM 1356 O O . ASP A 1 182 ? 16.429 5.372 -20.051 1.00 82.38 182 ASP A O 1
ATOM 1360 N N . PRO A 1 183 ? 17.954 3.748 -19.740 1.00 79.06 183 PRO A N 1
ATOM 1361 C CA . PRO A 1 183 ? 19.084 4.672 -19.642 1.00 79.06 183 PRO A CA 1
ATOM 1362 C C . PRO A 1 183 ? 19.356 5.422 -20.957 1.00 79.06 183 PRO A C 1
ATOM 1364 O O . PRO A 1 183 ? 20.005 6.467 -20.941 1.00 79.06 183 PRO A O 1
ATOM 1367 N N . CYS A 1 184 ? 18.835 4.926 -22.084 1.00 81.19 184 CYS A N 1
ATOM 1368 C CA . CYS A 1 184 ? 18.926 5.565 -23.391 1.00 81.19 184 CYS A CA 1
ATOM 1369 C C . CYS A 1 184 ? 17.736 6.486 -23.696 1.00 81.19 184 CYS A C 1
ATOM 1371 O O . CYS A 1 184 ? 17.782 7.241 -24.668 1.00 81.19 184 CYS A O 1
ATOM 1373 N N . ARG A 1 185 ? 16.675 6.445 -22.878 1.00 80.56 185 ARG A N 1
ATOM 1374 C CA . ARG A 1 185 ? 15.469 7.282 -22.997 1.00 80.56 185 ARG A CA 1
ATOM 1375 C C . ARG A 1 185 ? 14.993 7.748 -21.609 1.00 80.56 185 ARG A C 1
ATOM 1377 O O . ARG A 1 185 ? 13.918 7.338 -21.166 1.00 80.56 185 ARG A O 1
ATOM 1384 N N . PRO A 1 186 ? 15.778 8.582 -20.902 1.00 72.69 186 PRO A N 1
ATOM 1385 C CA . PRO A 1 186 ? 15.403 9.065 -19.577 1.00 72.69 186 PRO A CA 1
ATOM 1386 C C . PRO A 1 186 ? 14.132 9.927 -19.636 1.00 72.69 186 PRO A C 1
ATOM 1388 O O . PRO A 1 186 ? 14.013 10.808 -20.485 1.00 72.69 186 PRO A O 1
ATOM 1391 N N . GLU A 1 187 ? 13.203 9.712 -18.697 1.00 68.31 187 GLU A N 1
ATOM 1392 C CA .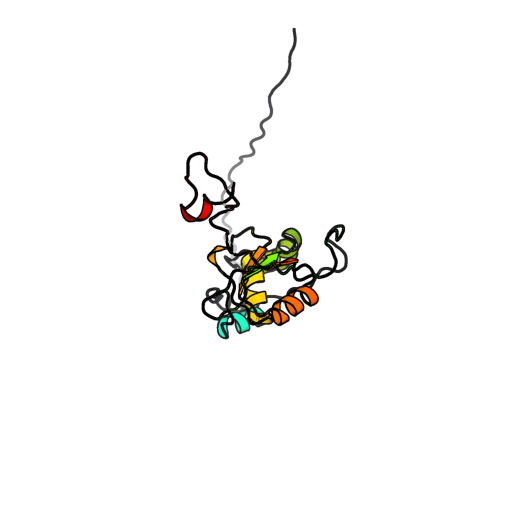 GLU A 1 187 ? 11.954 10.494 -18.598 1.00 68.31 187 GLU A CA 1
ATOM 1393 C C . GLU A 1 187 ? 12.208 11.979 -18.273 1.00 68.31 187 GLU A C 1
ATOM 1395 O O . GLU A 1 187 ? 11.409 12.843 -18.632 1.00 68.31 187 GLU A O 1
ATOM 1400 N N . VAL A 1 188 ? 13.339 12.285 -17.626 1.00 71.44 188 VAL A N 1
ATOM 1401 C CA . VAL A 1 188 ? 13.803 13.648 -17.338 1.00 71.44 188 VAL A CA 1
ATOM 1402 C C . VAL A 1 188 ? 15.154 13.864 -18.012 1.00 71.44 188 VAL A C 1
ATOM 1404 O O . VAL A 1 188 ? 16.166 13.298 -17.599 1.00 71.44 188 VAL A O 1
ATOM 1407 N N . VAL A 1 189 ? 15.181 14.715 -19.037 1.00 69.69 189 VAL A N 1
ATOM 1408 C CA . VAL A 1 189 ? 16.420 15.142 -19.700 1.00 69.69 189 VAL A CA 1
ATOM 1409 C C . VAL A 1 189 ? 16.951 16.387 -18.994 1.00 69.69 189 VAL A C 1
ATOM 1411 O O . VAL A 1 189 ? 16.398 17.475 -19.144 1.00 69.69 189 VAL A O 1
ATOM 1414 N N . ILE A 1 190 ? 18.038 16.239 -18.235 1.00 74.62 190 ILE A N 1
ATOM 1415 C CA . ILE A 1 190 ? 18.778 17.380 -17.682 1.00 74.62 190 ILE A CA 1
ATOM 1416 C C . ILE A 1 190 ? 19.687 17.937 -18.794 1.00 74.62 190 ILE A C 1
ATOM 1418 O O . ILE A 1 190 ? 20.516 17.189 -19.324 1.00 74.62 190 ILE A O 1
ATOM 1422 N N . PRO A 1 191 ? 19.565 19.224 -19.179 1.00 73.50 191 PRO A N 1
ATOM 1423 C CA . PRO A 1 191 ? 20.399 19.809 -20.224 1.00 73.50 191 PRO A CA 1
ATOM 1424 C C . PRO A 1 191 ? 21.893 19.665 -19.911 1.00 73.50 191 PRO A C 1
ATOM 1426 O O . PRO A 1 191 ? 22.360 20.078 -18.853 1.00 73.50 191 PRO A O 1
ATOM 1429 N N . GLY A 1 192 ? 22.645 19.084 -20.847 1.00 74.62 192 GLY A N 1
ATOM 1430 C CA . GLY A 1 192 ? 24.091 18.884 -20.717 1.00 74.62 192 GLY A CA 1
ATOM 1431 C C . GLY A 1 192 ? 24.525 17.584 -20.029 1.00 74.62 192 GLY A C 1
ATOM 1432 O O . GLY A 1 192 ? 25.720 17.301 -20.030 1.00 74.62 192 GLY A O 1
ATOM 1433 N N . THR A 1 193 ? 23.614 16.755 -19.502 1.00 77.25 193 THR A N 1
ATOM 1434 C CA . THR A 1 193 ? 23.973 15.399 -19.051 1.00 77.25 193 THR A CA 1
ATOM 1435 C C . THR A 1 193 ? 24.128 14.475 -20.268 1.00 77.25 193 THR A C 1
ATOM 1437 O O . THR A 1 193 ? 23.147 14.243 -20.977 1.00 77.25 193 THR A O 1
ATOM 1440 N N . PRO A 1 194 ? 25.331 13.945 -20.561 1.00 75.81 194 PRO A N 1
ATOM 1441 C CA . PRO A 1 194 ? 25.532 13.102 -21.732 1.00 75.81 194 PRO A CA 1
ATOM 1442 C C . PRO A 1 194 ? 24.917 11.714 -21.517 1.00 75.81 194 PRO A C 1
ATOM 1444 O O . PRO A 1 194 ? 25.137 11.090 -20.479 1.00 75.81 194 PRO A O 1
ATOM 1447 N N . LEU A 1 195 ? 24.206 11.198 -22.525 1.00 77.56 195 LEU A N 1
ATOM 1448 C CA . LEU A 1 195 ? 23.712 9.818 -22.512 1.00 77.56 195 LEU A CA 1
ATOM 1449 C C . LEU A 1 195 ? 24.875 8.810 -22.394 1.00 77.56 195 LEU A C 1
ATOM 1451 O O . LEU A 1 195 ? 25.975 9.098 -22.900 1.00 77.56 195 LEU A O 1
ATOM 1455 N N . PRO A 1 196 ? 24.648 7.627 -21.789 1.00 80.38 196 PRO A N 1
ATOM 1456 C CA . PRO A 1 196 ? 25.639 6.554 -21.733 1.00 80.38 196 PRO A CA 1
ATOM 1457 C C . PRO A 1 196 ? 26.203 6.208 -23.126 1.00 80.38 196 PRO A C 1
ATOM 1459 O O . PRO A 1 196 ? 25.473 6.335 -24.115 1.00 80.38 196 PRO A O 1
ATOM 1462 N N . PRO A 1 197 ? 27.491 5.831 -23.260 1.00 80.06 197 PRO A N 1
ATOM 1463 C CA . PRO A 1 197 ? 28.118 5.568 -24.560 1.00 80.06 197 PRO A CA 1
ATOM 1464 C C . PRO A 1 197 ? 27.362 4.561 -25.438 1.00 80.06 197 PRO A C 1
ATOM 1466 O O . PRO A 1 197 ? 27.221 4.783 -26.639 1.00 80.06 197 PRO A O 1
ATOM 1469 N N . GLU A 1 198 ? 26.821 3.505 -24.832 1.00 80.81 198 GLU A N 1
ATOM 1470 C CA . GLU A 1 198 ? 26.015 2.457 -25.465 1.00 80.81 198 GLU A CA 1
ATOM 1471 C C . GLU A 1 198 ? 24.715 2.980 -26.101 1.00 80.81 198 GLU A C 1
ATOM 1473 O O . GLU A 1 198 ? 24.201 2.388 -27.046 1.00 80.81 198 GLU A O 1
ATOM 1478 N N . CYS A 1 199 ? 24.214 4.128 -25.643 1.00 80.56 199 CYS A N 1
ATOM 1479 C CA . CYS A 1 199 ? 22.995 4.759 -26.144 1.00 80.56 199 CYS A CA 1
ATOM 1480 C C . CYS A 1 199 ? 23.224 5.671 -27.361 1.00 80.56 199 CYS A C 1
ATOM 1482 O O . CYS A 1 199 ? 22.277 6.279 -27.855 1.00 80.56 199 CYS A O 1
ATOM 1484 N N . ARG A 1 200 ? 24.474 5.825 -27.824 1.00 71.06 200 ARG A N 1
ATOM 1485 C CA . ARG A 1 200 ? 24.848 6.785 -28.882 1.00 71.06 200 ARG A CA 1
ATOM 1486 C C . ARG A 1 200 ? 24.892 6.183 -30.288 1.00 71.06 200 ARG A C 1
ATOM 1488 O O . ARG A 1 200 ? 25.086 6.919 -31.248 1.00 71.06 200 ARG A O 1
ATOM 1495 N N . THR A 1 201 ? 24.724 4.869 -30.427 1.00 60.94 201 THR A N 1
ATOM 1496 C CA . THR A 1 201 ? 24.759 4.165 -31.719 1.00 60.94 201 THR A CA 1
ATOM 1497 C C . THR A 1 201 ? 23.340 3.884 -32.209 1.00 60.94 201 THR A C 1
ATOM 1499 O O . THR A 1 201 ? 22.789 2.812 -31.964 1.00 60.94 201 THR A O 1
ATOM 1502 N N . GLY A 1 202 ? 22.738 4.876 -32.870 1.00 56.59 202 GLY A N 1
ATOM 1503 C CA . GLY A 1 202 ? 21.340 4.831 -33.309 1.00 56.59 202 GLY A CA 1
ATOM 1504 C C . GLY A 1 202 ? 20.937 6.022 -34.182 1.00 56.59 202 GLY A C 1
ATOM 1505 O O . GLY A 1 202 ? 19.922 6.658 -33.907 1.00 56.59 202 GLY A O 1
ATOM 1506 N N . THR A 1 203 ? 21.751 6.326 -35.196 1.00 45.09 203 THR A N 1
ATOM 1507 C CA . THR A 1 203 ? 21.495 7.314 -36.262 1.00 45.09 203 THR A CA 1
ATOM 1508 C C . THR A 1 203 ? 21.777 6.682 -37.613 1.00 45.09 203 THR A C 1
ATOM 1510 O O . THR A 1 203 ? 22.902 6.142 -37.727 1.00 45.09 203 THR A O 1
#

Secondary structure (DSSP, 8-state):
------------------------------------------PPPPPP-SS--HHHHHHHHHHSPPP---SS-S----SPSS-EE--SSB-B-TT-PEEEEEE--HHHHHHHHHHHHHHHT----HHHHHHHHHHHHHT-EEEGGG--TT-SEEEEEE-HHHHHHHHHHSTT-EEEEPBPP-TTS-SS--TT-PPPGGGG---

Sequence (203 aa):
MKDNIRRHVLACATTLSVVLAGCGGGNGDTAQEGPGAGVPPLVPMPALTYSQDAAVCAWMVAHVQPFAWPVQAVGPRTWAPVSVQTVDTPMRNAQGLAQYRVTSNLLVLQSHYAPQIQAKGLAQSSSQLWAQEAACKYAISVDSQTLTNLSYEFTAYMPDGTAARVAQEDYTAGIRQVRKADPCRPEVVIPGTPLPPECRTGT

pLDDT: mean 74.74, std 19.14, range [32.19, 95.38]